Protein AF-A0A5J5C219-F1 (afdb_monomer)

Nearest PDB structures (foldseek):
  8d00-assembly1_A  TM=6.926E-01  e=2.922E-02  Arabidopsis thaliana
  4xrk-assembly1_A  TM=5.290E-01  e=3.456E-02  Thermochaetoides thermophila DSM 1495
  7zbz-assembly1_D  TM=3.855E-01  e=3.178E-02  Homo sapiens
  3l6x-assembly1_A  TM=5.376E-01  e=1.931E-01  Homo sapiens
  7z8v-assembly1_D  TM=3.682E-01  e=3.920E-02  Homo sapiens

Mean predicted aligned error: 11.36 Å

InterPro domains:
  IPR011989 Armadillo-like helical [G3DSA:1.25.10.10] (5-309)
  IPR012583 Pre-rRNA-processing protein RIX1, N-terminal [PF08167] (37-222)
  IPR016024 Armadillo-type fold [SSF48371] (45-253)

Solvent-accessible surface area (backbone atoms only — not comparable to full-atom values): 18146 Å² total; per-residue (Å²): 123,86,85,62,82,75,67,89,71,78,82,53,73,83,48,40,32,58,52,46,42,49,50,44,68,75,46,46,63,71,88,80,39,64,80,58,50,73,70,54,48,50,47,53,53,46,51,39,64,78,66,46,54,48,29,77,79,73,75,94,67,98,50,68,67,61,56,52,50,36,51,52,30,46,48,54,47,50,54,53,35,54,51,24,47,70,37,89,51,65,66,47,1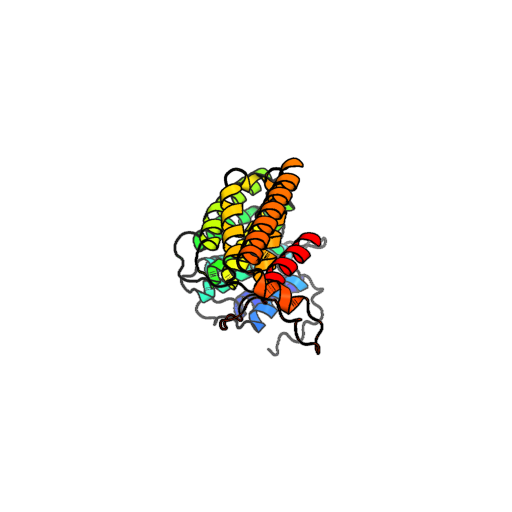7,29,52,20,31,47,50,44,21,54,46,55,72,42,35,28,70,70,57,42,75,75,41,48,70,63,50,51,55,55,41,46,62,44,59,44,88,81,59,91,45,60,64,40,33,20,30,27,27,47,21,50,32,41,45,48,56,58,50,55,73,39,86,91,44,52,68,59,47,25,58,55,51,36,68,47,48,64,51,37,54,50,55,59,68,48,97,64,57,69,66,34,43,49,18,34,51,49,27,52,41,42,38,41,71,59,31,18,69,40,40,57,91,46,46,68,60,52,50,50,46,43,50,51,58,58,73,62,70,79,64,55,71,71,55,44,46,53,43,49,51,37,63,70,46,51,37,57,25,74,72,48,78,63,47,47,56,50,51,52,49,53,50,52,50,53,50,52,50,54,49,49,55,57,49,67,71,48,48,71,76,59,56,58,63,74,71,46,60,94,92,58,81,76,80,82,69,100,72,86,87,85,84,90,88,81,94,70,68,82,64,62,60,56,57,55,51,53,51,51,57,58,60,74,73,112

Radius of gyration: 26.45 Å; Cα contacts (8 Å, |Δi|>4): 300; chains: 1; bounding box: 87×45×67 Å

Foldseek 3Di:
DPPPVPPPDPPDLLCLLVVLLVLCVAAQDDVVHDHHDPVSLVVSLCCCVVNLSQALDDDDDPCVPSSVSSVVSNVSVVVSLVCQCPDPPPSSVLSSLLVLLSSLQRHHPVCLVVCLVVLLVSLLVPLPPDDPDLSSLLSSLNSVLSSLLSQLVDPVCLVVSLVSLLSCVVSLLVQLQDPDDLSSVLSSLSSLQSCLVRRLQSCLVVLVSLLVSLVCVLVVPPDDLVSNLSSLVSLQSSLSSVVDPVSNVVSVVVLVVVVVVVVCVLVVVVPPVNVQVVPDPPPDDRDDDPDDDDDDDDDDNPVPVVSSVSSVVSSVVD

Structure (mmCIF, N/CA/C/O backbone):
data_AF-A0A5J5C219-F1
#
_entry.id   AF-A0A5J5C219-F1
#
loop_
_atom_site.group_PDB
_atom_site.id
_atom_site.type_symbol
_atom_site.label_atom_id
_atom_site.label_alt_id
_atom_site.label_comp_id
_atom_site.label_asym_id
_atom_site.label_entity_id
_atom_site.label_seq_id
_atom_site.pdbx_PDB_ins_code
_atom_site.Cartn_x
_atom_site.Cartn_y
_atom_site.Cartn_z
_atom_site.occupancy
_atom_site.B_iso_or_equiv
_atom_site.auth_seq_id
_atom_site.auth_comp_id
_atom_site.auth_asym_id
_atom_site.auth_atom_id
_atom_site.pdbx_PDB_model_num
ATOM 1 N N . MET A 1 1 ? 0.837 -7.792 30.922 1.00 39.84 1 MET A N 1
ATOM 2 C CA . MET A 1 1 ? 1.147 -9.177 30.480 1.00 39.84 1 MET A CA 1
ATOM 3 C C . MET A 1 1 ? 0.311 -10.277 31.156 1.00 39.84 1 MET A C 1
ATOM 5 O O . MET A 1 1 ? -0.039 -11.222 30.467 1.00 39.84 1 MET A O 1
ATOM 9 N N . ALA A 1 2 ? -0.041 -10.209 32.451 1.00 38.28 2 ALA A N 1
ATOM 10 C CA . ALA A 1 2 ? -0.744 -11.318 33.129 1.00 38.28 2 ALA A CA 1
ATOM 11 C C . ALA A 1 2 ? -2.275 -11.399 32.902 1.00 38.28 2 ALA A C 1
ATOM 13 O O . ALA A 1 2 ? -2.853 -12.459 33.116 1.00 38.28 2 ALA A O 1
ATOM 14 N N . SER A 1 3 ? -2.944 -10.328 32.456 1.00 42.22 3 SER A N 1
ATOM 15 C CA . SER A 1 3 ? -4.412 -10.309 32.291 1.00 42.22 3 SER A CA 1
ATOM 16 C C . SER A 1 3 ? -4.919 -10.837 30.941 1.00 42.22 3 SER A C 1
ATOM 18 O O . SER A 1 3 ? -6.106 -11.124 30.825 1.00 42.22 3 SER A O 1
ATOM 20 N N . LEU A 1 4 ? -4.053 -10.982 29.929 1.00 48.12 4 LEU A N 1
ATOM 21 C CA . LEU A 1 4 ? -4.463 -11.285 28.545 1.00 48.12 4 LEU A CA 1
ATOM 22 C C . LEU A 1 4 ? -4.084 -12.690 28.058 1.00 48.12 4 LEU A C 1
ATOM 24 O O . LEU A 1 4 ? -4.686 -13.179 27.105 1.00 48.12 4 LEU A O 1
ATOM 28 N N . ASN A 1 5 ? -3.201 -13.404 28.767 1.00 39.41 5 ASN A N 1
ATOM 29 C CA . ASN A 1 5 ? -2.881 -14.815 28.486 1.00 39.41 5 ASN A CA 1
ATOM 30 C C . ASN A 1 5 ? -4.061 -15.781 28.740 1.00 39.41 5 ASN A C 1
ATOM 32 O O . ASN A 1 5 ? -3.894 -16.996 28.669 1.00 39.41 5 ASN A O 1
ATOM 36 N N . HIS A 1 6 ? -5.252 -15.260 29.050 1.00 41.84 6 HIS A N 1
ATOM 37 C CA . HIS A 1 6 ? -6.454 -16.038 29.339 1.00 41.84 6 HIS A CA 1
ATOM 38 C C . HIS A 1 6 ? -7.505 -16.021 28.215 1.00 41.84 6 HIS A C 1
ATOM 40 O O . HIS A 1 6 ? -8.544 -16.661 28.347 1.00 41.84 6 HIS A O 1
ATOM 46 N N . PHE A 1 7 ? -7.258 -15.338 27.092 1.00 46.72 7 PHE A N 1
ATOM 47 C CA . PHE A 1 7 ? -8.226 -15.248 25.990 1.00 46.72 7 PHE A CA 1
ATOM 48 C C . PHE A 1 7 ? -7.857 -16.170 24.825 1.00 46.72 7 PHE A C 1
ATOM 50 O O . PHE A 1 7 ? -7.691 -15.739 23.690 1.00 46.72 7 PHE A O 1
ATOM 57 N N . ALA A 1 8 ? -7.746 -17.470 25.104 1.00 42.28 8 ALA A N 1
ATOM 58 C CA . ALA A 1 8 ? -7.500 -18.489 24.080 1.00 42.28 8 ALA A CA 1
ATOM 59 C C . ALA A 1 8 ? -8.732 -18.785 23.189 1.00 42.28 8 ALA A C 1
ATOM 61 O O . ALA A 1 8 ? -8.607 -19.517 22.216 1.00 42.28 8 ALA A O 1
ATOM 62 N N . ASN A 1 9 ? -9.913 -18.221 23.488 1.00 46.12 9 ASN A N 1
ATOM 63 C CA . ASN A 1 9 ? -11.142 -18.410 22.707 1.00 46.12 9 ASN A CA 1
ATOM 64 C C . ASN A 1 9 ? -11.981 -17.121 22.654 1.00 46.12 9 ASN A C 1
ATOM 66 O O . ASN A 1 9 ? -12.844 -16.888 23.497 1.00 46.12 9 ASN A O 1
ATOM 70 N N . MET A 1 10 ? -11.756 -16.290 21.637 1.00 53.34 10 MET A N 1
ATOM 71 C CA . MET A 1 10 ? -12.496 -15.041 21.390 1.00 53.34 10 MET A CA 1
ATOM 72 C C . MET A 1 10 ? -13.688 -15.218 20.430 1.00 53.34 10 MET A C 1
ATOM 74 O O . MET A 1 10 ? -13.965 -14.374 19.580 1.00 53.34 10 MET A O 1
ATOM 78 N N . TYR A 1 11 ? -14.418 -16.326 20.570 1.00 58.59 11 TYR A N 1
ATOM 79 C CA . TYR A 1 11 ? -15.647 -16.565 19.802 1.00 58.59 11 TYR A CA 1
ATOM 80 C C . TYR A 1 11 ? -16.836 -15.721 20.290 1.00 58.59 11 TYR A C 1
ATOM 82 O O . TYR A 1 11 ? -17.827 -15.597 19.573 1.00 58.59 11 TYR A O 1
ATOM 90 N N . ASP A 1 12 ? -16.746 -15.112 21.478 1.00 72.38 12 ASP A N 1
ATOM 91 C CA . ASP A 1 12 ? -17.778 -14.199 21.970 1.00 72.38 12 ASP A CA 1
ATOM 92 C C . ASP A 1 12 ? -17.606 -12.796 21.364 1.00 72.38 12 ASP A C 1
ATOM 94 O O . ASP A 1 12 ? -16.697 -12.036 21.717 1.00 72.38 12 ASP A O 1
ATOM 98 N N . VAL A 1 13 ? -18.522 -12.442 20.458 1.00 78.62 13 VAL A N 1
ATOM 99 C CA . VAL A 1 13 ? -18.601 -11.128 19.799 1.00 78.62 13 VAL A CA 1
ATOM 100 C C . VAL A 1 13 ? -18.655 -9.984 20.821 1.00 78.62 13 VAL A C 1
ATOM 102 O O . VAL A 1 13 ? -18.135 -8.902 20.550 1.00 78.62 13 VAL A O 1
ATOM 105 N N . LYS A 1 14 ? -19.182 -10.228 22.031 1.00 81.19 14 LYS A N 1
ATOM 106 C CA . LYS A 1 14 ? -19.287 -9.233 23.113 1.00 81.19 14 LYS A CA 1
ATOM 107 C C . LYS A 1 14 ? -17.932 -8.765 23.649 1.00 81.19 14 LYS A C 1
ATOM 109 O O . LYS A 1 14 ? -17.848 -7.698 24.258 1.00 81.19 14 LYS A O 1
ATOM 114 N N . LEU A 1 15 ? -16.860 -9.523 23.412 1.00 86.25 15 LEU A N 1
ATOM 115 C CA . LEU A 1 15 ? -15.511 -9.174 23.864 1.00 86.25 15 LEU A CA 1
ATOM 116 C C . LEU A 1 15 ? -14.728 -8.332 22.852 1.00 86.25 15 LEU A C 1
ATOM 118 O O . LEU A 1 15 ? -13.793 -7.638 23.253 1.00 86.25 15 LEU A O 1
ATOM 122 N N . LYS A 1 16 ? -15.115 -8.331 21.569 1.00 89.44 16 LYS A N 1
ATOM 123 C CA . LYS A 1 16 ? -14.384 -7.607 20.515 1.00 89.44 16 LYS A CA 1
ATOM 124 C C . LYS A 1 16 ? -14.279 -6.095 20.768 1.00 89.44 16 LYS A C 1
ATOM 126 O O . LYS A 1 16 ? -13.161 -5.589 20.690 1.00 89.44 16 LYS A O 1
ATOM 131 N N . PRO A 1 17 ? -15.357 -5.375 21.152 1.00 90.69 17 PRO A N 1
ATOM 132 C CA . PRO A 1 17 ? -15.268 -3.936 21.422 1.00 90.69 17 PRO A CA 1
ATOM 133 C C . PRO A 1 17 ? -14.320 -3.625 22.585 1.00 90.69 17 PRO A C 1
ATOM 135 O O . PRO A 1 17 ? -13.520 -2.694 22.527 1.00 90.69 17 PRO A O 1
ATOM 138 N N . ARG A 1 18 ? -14.369 -4.451 23.639 1.00 91.31 18 ARG A N 1
ATOM 139 C CA . ARG A 1 18 ? -13.529 -4.290 24.833 1.00 91.31 18 ARG A CA 1
ATOM 140 C C . ARG A 1 18 ? -12.061 -4.551 24.532 1.00 91.31 18 ARG A C 1
ATOM 142 O O . ARG A 1 18 ? -11.223 -3.791 25.003 1.00 91.31 18 ARG A O 1
ATOM 149 N N . LEU A 1 19 ? -11.759 -5.595 23.756 1.00 92.44 19 LEU A N 1
ATOM 150 C CA . LEU A 1 19 ? -10.385 -5.856 23.339 1.00 92.44 19 LEU A CA 1
ATOM 151 C C . LEU A 1 19 ? -9.864 -4.721 22.460 1.00 92.44 19 LEU A C 1
ATOM 153 O O . LEU A 1 19 ? -8.748 -4.273 22.680 1.00 92.44 19 LEU A O 1
ATOM 157 N N . LEU A 1 20 ? -10.662 -4.232 21.506 1.00 95.19 20 LEU A N 1
ATOM 158 C CA . LEU A 1 20 ? -10.235 -3.131 20.647 1.00 95.19 20 LEU A CA 1
ATOM 159 C C . LEU A 1 20 ? -9.901 -1.878 21.465 1.00 95.19 20 LEU A C 1
ATOM 161 O O . LEU A 1 20 ? -8.832 -1.316 21.272 1.00 95.19 20 LEU A O 1
ATOM 165 N N . ARG A 1 21 ? -10.752 -1.495 22.429 1.00 94.44 21 ARG A N 1
ATOM 166 C CA . ARG A 1 21 ? -10.458 -0.379 23.346 1.00 94.44 21 ARG A CA 1
ATOM 167 C C . ARG A 1 21 ? -9.180 -0.611 24.148 1.00 94.44 21 ARG A C 1
ATOM 169 O O . ARG A 1 21 ? -8.340 0.272 24.196 1.00 94.44 21 ARG A O 1
ATOM 176 N N . LEU A 1 22 ? -8.997 -1.811 24.702 1.00 93.56 22 LEU A N 1
ATOM 177 C CA . LEU A 1 22 ? -7.777 -2.153 25.434 1.00 93.56 22 LEU A CA 1
ATOM 178 C C . LEU A 1 22 ? -6.530 -2.030 24.550 1.00 93.56 22 LEU A C 1
ATOM 180 O O . LEU A 1 22 ? -5.523 -1.495 24.996 1.00 93.56 22 LEU A O 1
ATOM 184 N N . LEU A 1 23 ? -6.592 -2.498 23.299 1.00 93.94 23 LEU A N 1
ATOM 185 C CA . LEU A 1 23 ? -5.478 -2.365 22.362 1.00 93.94 23 LEU A CA 1
ATOM 186 C C . LEU A 1 23 ? -5.178 -0.894 22.053 1.00 93.94 23 LEU A C 1
ATOM 188 O O . LEU A 1 23 ? -4.012 -0.508 22.027 1.00 93.94 23 LEU A O 1
ATOM 192 N N . THR A 1 24 ? -6.214 -0.078 21.854 1.00 94.06 24 THR A N 1
ATOM 193 C CA . THR A 1 24 ? -6.064 1.367 21.649 1.00 94.06 24 THR A CA 1
ATOM 194 C C . THR A 1 24 ? -5.420 2.043 22.859 1.00 94.06 24 THR A C 1
ATOM 196 O O . THR A 1 24 ? -4.476 2.807 22.693 1.00 94.06 24 THR A O 1
ATOM 199 N N . ASP A 1 25 ? -5.888 1.739 24.067 1.00 91.50 25 ASP A N 1
ATOM 200 C CA . ASP A 1 25 ? -5.462 2.431 25.285 1.00 91.50 25 ASP A CA 1
ATOM 201 C C . ASP A 1 25 ? -4.070 1.985 25.765 1.00 91.50 25 ASP A C 1
ATOM 203 O O . ASP A 1 25 ? -3.302 2.802 26.268 1.00 91.50 25 ASP A O 1
ATOM 207 N N . GLU A 1 26 ? -3.727 0.698 25.629 1.00 89.19 26 GLU A N 1
ATOM 208 C CA . GLU A 1 26 ? -2.450 0.162 26.122 1.00 89.19 26 GLU A CA 1
ATOM 209 C C . GLU A 1 26 ? -1.302 0.292 25.111 1.00 89.19 26 GLU A C 1
ATOM 211 O O . GLU A 1 26 ? -0.149 0.393 25.530 1.00 89.19 26 GLU A O 1
ATOM 216 N N . TYR A 1 27 ? -1.588 0.278 23.802 1.00 88.88 27 TYR A N 1
ATOM 217 C CA . TYR A 1 27 ? -0.545 0.145 22.776 1.00 88.88 27 TYR A CA 1
ATOM 218 C C . TYR A 1 27 ? -0.465 1.298 21.773 1.00 88.88 27 TYR A C 1
ATOM 220 O O . TYR A 1 27 ? 0.570 1.430 21.116 1.00 88.88 27 TYR A O 1
ATOM 228 N N . LEU A 1 28 ? -1.509 2.122 21.602 1.00 90.69 28 LEU A N 1
ATOM 229 C CA . LEU A 1 28 ? -1.448 3.249 20.665 1.00 90.69 28 LEU A CA 1
ATOM 230 C C . LEU A 1 28 ? -1.015 4.533 21.398 1.00 90.69 28 LEU A C 1
ATOM 232 O O . LEU A 1 28 ? -1.669 4.933 22.363 1.00 90.69 28 LEU A O 1
ATOM 236 N N . PRO A 1 29 ? 0.045 5.224 20.932 1.00 87.69 29 PRO A N 1
ATOM 237 C CA . PRO A 1 29 ? 0.553 6.416 21.608 1.00 87.69 29 PRO A CA 1
ATOM 238 C C . PRO A 1 29 ? -0.502 7.527 21.751 1.00 87.69 29 PRO A C 1
ATOM 240 O O . PRO A 1 29 ? -1.278 7.782 20.833 1.00 87.69 29 PRO A O 1
ATOM 243 N N . ASP A 1 30 ? -0.486 8.216 22.896 1.00 82.38 30 ASP A N 1
ATOM 244 C CA . ASP A 1 30 ? -1.347 9.381 23.216 1.00 82.38 30 ASP A CA 1
ATOM 245 C C . ASP A 1 30 ? -0.562 10.561 23.815 1.00 82.38 30 ASP A C 1
ATOM 247 O O . ASP A 1 30 ? -1.076 11.379 24.573 1.00 82.38 30 ASP A O 1
ATOM 251 N N . GLY A 1 31 ? 0.762 10.550 23.664 1.00 74.44 31 GLY A N 1
ATOM 252 C CA . GLY A 1 31 ? 1.663 11.392 24.460 1.00 74.44 31 GLY A CA 1
ATOM 253 C C . GLY A 1 31 ? 1.898 10.884 25.892 1.00 74.44 31 GLY A C 1
ATOM 254 O O . GLY A 1 31 ? 3.006 11.037 26.396 1.00 74.44 31 GLY A O 1
ATOM 255 N N . ALA A 1 32 ? 0.920 10.224 26.526 1.00 75.50 32 ALA A N 1
ATOM 256 C CA . ALA A 1 32 ? 1.101 9.535 27.813 1.00 75.50 32 ALA A CA 1
ATOM 257 C C . ALA A 1 32 ? 1.594 8.084 27.655 1.00 75.50 32 ALA A C 1
ATOM 259 O O . ALA A 1 32 ? 2.422 7.611 28.434 1.00 75.50 32 ALA A O 1
ATOM 260 N N . VAL A 1 33 ? 1.083 7.382 26.642 1.00 79.75 33 VAL A N 1
ATOM 261 C CA . VAL A 1 33 ? 1.460 5.999 26.320 1.00 79.75 33 VAL A CA 1
ATOM 262 C C . VAL A 1 33 ? 2.753 6.008 25.492 1.00 79.75 33 VAL A C 1
ATOM 264 O O . VAL A 1 33 ? 2.811 6.737 24.494 1.00 79.75 33 VAL A O 1
ATOM 267 N N . PRO A 1 34 ? 3.790 5.236 25.877 1.00 82.62 34 PRO A N 1
ATOM 268 C CA . PRO A 1 34 ? 5.019 5.114 25.101 1.00 82.62 34 PRO A CA 1
ATOM 269 C C . PRO A 1 34 ? 4.781 4.550 23.698 1.00 82.62 34 PRO A C 1
ATOM 271 O O . PRO A 1 34 ? 3.783 3.885 23.432 1.00 82.62 34 PRO A O 1
ATOM 274 N N . VAL A 1 35 ? 5.744 4.767 22.802 1.00 83.44 35 VAL A N 1
ATOM 275 C CA . VAL A 1 35 ? 5.723 4.131 21.481 1.00 83.44 35 VAL A CA 1
ATOM 276 C C . VAL A 1 35 ? 5.826 2.607 21.637 1.00 83.44 35 VAL A C 1
ATOM 278 O O . VAL A 1 35 ? 6.756 2.147 22.308 1.00 83.44 35 VAL A O 1
ATOM 281 N N . PRO A 1 36 ? 4.941 1.824 20.991 1.00 85.25 36 PRO A N 1
ATOM 282 C CA . PRO A 1 36 ? 4.999 0.371 21.041 1.00 85.25 36 PRO A CA 1
ATOM 283 C C . PRO A 1 36 ? 6.270 -0.161 20.374 1.00 85.25 36 PRO A C 1
ATOM 285 O O . PRO A 1 36 ? 6.704 0.302 19.316 1.00 85.25 36 PRO A O 1
ATOM 288 N N . THR A 1 37 ? 6.854 -1.190 20.975 1.00 87.56 37 THR A N 1
ATOM 289 C CA . THR A 1 37 ? 7.965 -1.940 20.387 1.00 87.56 37 THR A CA 1
ATOM 290 C C . THR A 1 37 ? 7.495 -2.761 19.174 1.00 87.56 37 THR A C 1
ATOM 292 O O . THR A 1 37 ? 6.312 -3.097 19.067 1.00 87.56 37 THR A O 1
ATOM 295 N N . PRO A 1 38 ? 8.390 -3.156 18.246 1.00 87.81 38 PRO A N 1
ATOM 296 C CA . PRO A 1 38 ? 7.994 -3.954 17.080 1.00 87.81 38 PRO A CA 1
ATOM 297 C C . PRO A 1 38 ? 7.229 -5.258 17.402 1.00 87.81 38 PRO A C 1
ATOM 299 O O . PRO A 1 38 ? 6.266 -5.563 16.691 1.00 87.81 38 PRO A O 1
ATOM 302 N N . PRO A 1 39 ? 7.572 -6.026 18.461 1.00 90.06 39 PRO A N 1
ATOM 303 C CA . PRO A 1 39 ? 6.782 -7.188 18.872 1.00 90.06 39 PRO A CA 1
ATOM 304 C C . PRO A 1 39 ? 5.376 -6.823 19.362 1.00 90.06 39 PRO A C 1
ATOM 306 O O . PRO A 1 39 ? 4.420 -7.531 19.055 1.00 90.06 39 PRO A O 1
ATOM 309 N N . GLU A 1 40 ? 5.234 -5.712 20.087 1.00 91.19 40 GLU A N 1
ATOM 310 C CA . GLU A 1 40 ? 3.935 -5.224 20.561 1.00 91.19 40 GLU A CA 1
ATOM 311 C C . GLU A 1 40 ? 3.059 -4.773 19.393 1.00 91.19 40 GLU A C 1
ATOM 313 O O . GLU A 1 40 ? 1.897 -5.163 19.311 1.00 91.19 40 GLU A O 1
ATOM 318 N N . LEU A 1 41 ? 3.628 -4.046 18.429 1.00 91.19 41 LEU A N 1
ATOM 319 C CA . LEU A 1 41 ? 2.909 -3.665 17.215 1.00 91.19 41 LEU A CA 1
ATOM 320 C C . LEU A 1 41 ? 2.486 -4.900 16.407 1.00 91.19 41 LEU A C 1
ATOM 322 O O . LEU A 1 41 ? 1.356 -4.979 15.931 1.00 91.19 41 LEU A O 1
ATOM 326 N N . SER A 1 42 ? 3.361 -5.904 16.309 1.00 92.56 42 SER A N 1
ATOM 327 C CA . SER A 1 42 ? 3.041 -7.180 15.655 1.00 92.56 42 SER A CA 1
ATOM 328 C C . SER A 1 42 ? 1.896 -7.910 16.360 1.00 92.56 42 SER A C 1
ATOM 330 O O . SER A 1 42 ? 1.028 -8.475 15.694 1.00 92.56 42 SER A O 1
ATOM 332 N N . TYR A 1 43 ? 1.855 -7.867 17.695 1.00 93.19 43 TYR A N 1
ATOM 333 C CA . TYR A 1 43 ? 0.749 -8.407 18.483 1.00 93.19 43 TYR A CA 1
ATOM 334 C C . TYR A 1 43 ? -0.562 -7.660 18.215 1.00 93.19 43 TYR A C 1
ATOM 336 O O . TYR A 1 43 ? -1.578 -8.308 17.971 1.00 93.19 43 TYR A O 1
ATOM 344 N N . VAL A 1 44 ? -0.544 -6.323 18.184 1.00 94.56 44 VAL A N 1
ATOM 345 C CA . VAL A 1 44 ? -1.724 -5.506 17.848 1.00 94.56 44 VAL A CA 1
ATOM 346 C C . VAL A 1 44 ? -2.258 -5.882 16.465 1.00 94.56 44 VAL A C 1
ATOM 348 O O . VAL A 1 44 ? -3.441 -6.190 16.323 1.00 94.56 44 VAL A O 1
ATOM 351 N N . VAL A 1 45 ? -1.385 -5.938 15.453 1.00 95.06 45 VAL A N 1
ATOM 352 C CA . VAL A 1 45 ? -1.762 -6.337 14.087 1.00 95.06 45 VAL A CA 1
ATOM 353 C C . VAL A 1 45 ? -2.335 -7.753 14.065 1.00 95.06 45 VAL A C 1
ATOM 355 O O . VAL A 1 45 ? -3.370 -7.988 13.443 1.00 95.06 45 VAL A O 1
ATOM 358 N N . HIS A 1 46 ? -1.701 -8.697 14.763 1.00 93.88 46 HIS A N 1
ATOM 359 C CA . HIS A 1 46 ? -2.192 -10.067 14.856 1.00 93.88 46 HIS A CA 1
ATOM 360 C C . HIS A 1 46 ? -3.582 -10.132 15.499 1.00 93.88 46 HIS A C 1
ATOM 362 O O . HIS A 1 46 ? -4.468 -10.785 14.955 1.00 93.88 46 HIS A O 1
ATOM 368 N N . ALA A 1 47 ? -3.799 -9.432 16.614 1.00 93.31 47 ALA A N 1
ATOM 369 C CA . ALA A 1 47 ? -5.078 -9.415 17.313 1.00 93.31 47 ALA A CA 1
ATOM 370 C C . ALA A 1 47 ? -6.199 -8.823 16.444 1.00 93.31 47 ALA A C 1
ATOM 372 O O . ALA A 1 47 ? -7.286 -9.396 16.373 1.00 93.31 47 ALA A O 1
ATOM 373 N N . ILE A 1 48 ? -5.928 -7.723 15.735 1.00 94.69 48 ILE A N 1
ATOM 374 C CA . ILE A 1 48 ? -6.894 -7.105 14.816 1.00 94.69 48 ILE A CA 1
ATOM 375 C C . ILE A 1 48 ? -7.332 -8.098 13.741 1.00 94.69 48 ILE A C 1
ATOM 377 O O . ILE A 1 48 ? -8.536 -8.308 13.578 1.00 94.69 48 ILE A O 1
ATOM 381 N N . LYS A 1 49 ? -6.363 -8.722 13.058 1.00 94.00 49 LYS A N 1
ATOM 382 C CA . LYS A 1 49 ? -6.611 -9.653 11.950 1.00 94.00 49 LYS A CA 1
ATOM 383 C C . LYS A 1 49 ? -7.292 -10.931 12.424 1.00 94.00 49 LYS A C 1
ATOM 385 O O . LYS A 1 49 ? -8.338 -11.320 11.918 1.00 94.00 49 LYS A O 1
ATOM 390 N N . ASN A 1 50 ? -6.721 -11.579 13.437 1.00 91.31 50 ASN A N 1
ATOM 391 C CA . ASN A 1 50 ? -7.169 -12.891 13.895 1.00 91.31 50 ASN A CA 1
ATOM 392 C C . ASN A 1 50 ? -8.582 -12.854 14.495 1.00 91.31 50 ASN A C 1
ATOM 394 O O . ASN A 1 50 ? -9.343 -13.806 14.350 1.00 91.31 50 ASN A O 1
ATOM 398 N N . PHE A 1 51 ? -8.950 -11.751 15.153 1.00 89.88 51 PHE A N 1
ATOM 399 C CA . PHE A 1 51 ? -10.263 -11.609 15.785 1.00 89.88 51 PHE A CA 1
ATOM 400 C C . PHE A 1 51 ? -11.247 -10.749 14.977 1.00 89.88 51 PHE A C 1
ATOM 402 O O . PHE A 1 51 ? -12.394 -10.567 15.403 1.00 89.88 51 PHE A O 1
ATOM 409 N N . GLY A 1 52 ? -10.838 -10.234 13.811 1.00 91.06 52 GLY A N 1
ATOM 410 C CA . GLY A 1 52 ? -11.657 -9.383 12.946 1.00 91.06 52 GLY A CA 1
ATOM 411 C C . GLY A 1 52 ? -12.215 -8.171 13.690 1.00 91.06 52 GLY A C 1
ATOM 412 O O . GLY A 1 52 ? -13.414 -7.898 13.604 1.00 91.06 52 GLY A O 1
ATOM 413 N N . LEU A 1 53 ? -11.382 -7.491 14.486 1.00 93.38 53 LEU A N 1
ATOM 414 C CA . LEU A 1 53 ? -11.830 -6.460 15.438 1.00 93.38 53 LEU A CA 1
ATOM 415 C C . LEU A 1 53 ? -12.426 -5.220 14.763 1.00 93.38 53 LEU A C 1
ATOM 417 O O . LEU A 1 53 ? -13.240 -4.533 15.373 1.00 93.38 53 LEU A O 1
ATOM 421 N N . LEU A 1 54 ? -12.048 -4.953 13.514 1.00 95.12 54 LEU A N 1
ATOM 422 C CA . LEU A 1 54 ? -12.488 -3.781 12.749 1.00 95.12 54 LEU A CA 1
ATOM 423 C C . LEU A 1 54 ? -13.608 -4.100 11.746 1.00 95.12 54 LEU A C 1
ATOM 425 O O . LEU A 1 54 ? -14.188 -3.189 11.160 1.00 95.12 54 LEU A O 1
ATOM 429 N N . SER A 1 55 ? -13.934 -5.381 11.566 1.00 91.00 55 SER A N 1
ATOM 430 C CA . SER A 1 55 ? -14.840 -5.850 10.510 1.00 91.00 55 SER A CA 1
ATOM 431 C C . SER A 1 55 ? -16.297 -5.430 10.699 1.00 91.00 55 SER A C 1
ATOM 433 O O . SER A 1 55 ? -17.039 -5.378 9.721 1.00 91.00 55 SER A O 1
ATOM 435 N N . GLU A 1 56 ? -16.711 -5.165 11.946 1.00 86.31 56 GLU A N 1
ATOM 436 C CA . GLU A 1 56 ? -18.108 -4.908 12.327 1.00 86.31 56 GLU A CA 1
ATOM 437 C C . GLU A 1 56 ? -19.078 -5.952 11.748 1.00 86.31 56 GLU A C 1
ATOM 439 O O . GLU A 1 56 ? -20.189 -5.643 11.322 1.00 86.31 56 GLU A O 1
ATOM 444 N N . SER A 1 57 ? -18.643 -7.213 11.691 1.00 80.50 57 SER A N 1
ATOM 445 C CA . SER A 1 57 ? -19.477 -8.320 11.238 1.00 80.50 57 SER A CA 1
ATOM 446 C C . SER A 1 57 ? -20.445 -8.721 12.354 1.00 80.50 57 SER A C 1
ATOM 448 O O . SER A 1 57 ? -20.032 -9.331 13.346 1.00 80.50 57 SER A O 1
ATOM 450 N N . PHE A 1 58 ? -21.725 -8.398 12.199 1.00 72.31 58 PHE A N 1
ATOM 451 C CA . PHE A 1 58 ? -22.769 -8.766 13.153 1.00 72.31 58 PHE A CA 1
ATOM 452 C C . PHE A 1 58 ? -23.407 -10.096 12.722 1.00 72.31 58 PHE A C 1
ATOM 454 O O . PHE A 1 58 ? -24.144 -10.103 11.736 1.00 72.31 58 PHE A O 1
ATOM 461 N N . PRO A 1 59 ? -23.143 -11.231 13.398 1.00 63.06 59 PRO A N 1
ATOM 462 C CA . PRO A 1 59 ? -24.026 -12.384 13.256 1.00 63.06 59 PRO A CA 1
ATOM 463 C C . PRO A 1 59 ? -25.405 -11.963 13.778 1.00 63.06 59 PRO A C 1
ATOM 465 O O . PRO A 1 59 ? -25.456 -11.327 14.827 1.00 63.06 59 PRO A O 1
ATOM 468 N N . ASP A 1 60 ? -26.469 -12.246 13.018 1.00 62.22 60 ASP A N 1
ATOM 469 C CA . ASP A 1 60 ? -27.872 -11.873 13.280 1.00 62.22 60 ASP A CA 1
ATOM 470 C C . ASP A 1 60 ? -28.188 -11.697 14.774 1.00 62.22 60 ASP A C 1
ATOM 472 O O . ASP A 1 60 ? -28.420 -12.675 15.486 1.00 62.22 60 ASP A O 1
ATOM 476 N N . LEU A 1 61 ? -28.178 -10.457 15.276 1.00 57.09 61 LEU A N 1
ATOM 477 C CA . LEU A 1 61 ? -28.443 -10.193 16.687 1.00 57.09 61 LEU A CA 1
ATOM 478 C C . LEU A 1 61 ? -29.228 -8.898 16.888 1.00 57.09 61 LEU A C 1
ATOM 480 O O . LEU A 1 61 ? -28.760 -7.781 16.685 1.00 57.09 61 LEU A O 1
ATOM 484 N N . SER A 1 62 ? -30.422 -9.112 17.420 1.00 57.03 62 SER A N 1
ATOM 485 C CA . SER A 1 62 ? -31.394 -8.215 18.040 1.00 57.03 62 SER A CA 1
ATOM 486 C C . SER A 1 62 ? -30.872 -7.352 19.214 1.00 57.03 62 SER A C 1
ATOM 488 O O . SER A 1 62 ? -31.674 -6.795 19.961 1.00 57.03 62 SER A O 1
ATOM 490 N N . GLU A 1 63 ? -29.554 -7.216 19.409 1.00 68.75 63 GLU A N 1
ATOM 491 C CA . GLU A 1 63 ? -28.929 -6.461 20.510 1.00 68.75 63 GLU A CA 1
ATOM 492 C C . GLU A 1 63 ? -28.299 -5.139 20.004 1.00 68.75 63 GLU A C 1
ATOM 494 O O . GLU A 1 63 ? -27.082 -5.041 19.846 1.00 68.75 63 GLU A O 1
ATOM 499 N N . SER A 1 64 ? -29.120 -4.092 19.793 1.00 79.31 64 SER A N 1
ATOM 500 C CA . SER A 1 64 ? -28.688 -2.748 19.314 1.00 79.31 64 SER A CA 1
ATOM 501 C C . SER A 1 64 ? -27.482 -2.185 20.073 1.00 79.31 64 SER A C 1
ATOM 503 O O . SER A 1 64 ? -26.569 -1.613 19.483 1.00 79.31 64 SER A O 1
ATOM 505 N N . LYS A 1 65 ? -27.438 -2.411 21.390 1.00 85.69 65 LYS A N 1
ATOM 506 C CA . LYS A 1 65 ? -26.376 -1.901 22.259 1.00 85.69 65 LYS A CA 1
ATOM 507 C C . LYS A 1 65 ? -24.993 -2.457 21.905 1.00 85.69 65 LYS A C 1
ATOM 509 O O . LYS A 1 65 ? -24.023 -1.712 21.909 1.00 85.69 65 LYS A O 1
ATOM 514 N N . LEU A 1 66 ? -24.893 -3.747 21.573 1.00 84.56 66 LEU A N 1
ATOM 515 C CA . LEU A 1 66 ? -23.613 -4.359 21.203 1.00 84.56 66 LEU A CA 1
ATOM 516 C C . LEU A 1 66 ? -23.087 -3.783 19.882 1.00 84.56 66 LEU A C 1
ATOM 518 O O . LEU A 1 66 ? -21.887 -3.557 19.733 1.00 84.56 66 LEU A O 1
ATOM 522 N N . VAL A 1 67 ? -23.997 -3.532 18.938 1.00 85.56 67 VAL A N 1
ATOM 523 C CA . VAL A 1 67 ? -23.682 -2.901 17.652 1.00 85.56 67 VAL A CA 1
ATOM 524 C C . VAL A 1 67 ? -23.139 -1.489 17.860 1.00 85.56 67 VAL A C 1
ATOM 526 O O . VAL A 1 67 ? -22.112 -1.137 17.282 1.00 85.56 67 VAL A O 1
ATOM 529 N N . GLU A 1 68 ? -23.799 -0.696 18.701 1.00 89.88 68 GLU A N 1
ATOM 530 C CA . GLU A 1 68 ? -23.372 0.662 19.054 1.00 89.88 68 GLU A CA 1
ATOM 531 C C . GLU A 1 68 ? -22.025 0.673 19.788 1.00 89.88 68 GLU A C 1
ATOM 533 O O . GLU A 1 68 ? -21.138 1.446 19.428 1.00 89.88 68 GLU A O 1
ATOM 538 N N . ASP A 1 69 ? -21.825 -0.228 20.754 1.00 90.31 69 ASP A N 1
ATOM 539 C CA . ASP A 1 69 ? -20.568 -0.349 21.499 1.00 90.31 69 ASP A CA 1
ATOM 540 C C . ASP A 1 69 ? -19.394 -0.735 20.586 1.00 90.31 69 ASP A C 1
ATOM 542 O O . ASP A 1 69 ? -18.284 -0.206 20.733 1.00 90.31 69 ASP A O 1
ATOM 546 N N . TRP A 1 70 ? -19.622 -1.640 19.627 1.00 91.25 70 TRP A N 1
ATOM 547 C CA . TRP A 1 70 ? -18.598 -2.019 18.655 1.00 91.25 70 TRP A CA 1
ATOM 548 C C . TRP A 1 70 ? -18.274 -0.858 17.718 1.00 91.25 70 TRP A C 1
ATOM 550 O O . TRP A 1 70 ? -17.103 -0.496 17.607 1.00 91.25 70 TRP A O 1
ATOM 560 N N . LYS A 1 71 ? -19.290 -0.210 17.136 1.00 92.69 71 LYS A N 1
ATOM 561 C CA . LYS A 1 71 ? -19.106 0.977 16.287 1.00 92.69 71 LYS A CA 1
ATOM 562 C C . LYS A 1 71 ? -18.310 2.061 17.005 1.00 92.69 71 LYS A C 1
ATOM 564 O O . LYS A 1 71 ? -17.288 2.489 16.486 1.00 92.69 71 LYS A O 1
ATOM 569 N N . SER A 1 72 ? -18.702 2.392 18.235 1.00 95.06 72 SER A N 1
ATOM 570 C CA . SER A 1 72 ? -18.001 3.358 19.085 1.00 95.06 72 SER A CA 1
ATOM 571 C C . SER A 1 72 ? -16.537 2.977 19.320 1.00 95.06 72 SER A C 1
ATOM 573 O O . SER A 1 72 ? -15.666 3.840 19.326 1.00 95.06 72 SER A O 1
ATOM 575 N N . SER A 1 73 ? -16.237 1.692 19.517 1.00 95.12 73 SER A N 1
ATOM 576 C CA . SER A 1 73 ? -14.854 1.239 19.722 1.00 95.12 73 SER A CA 1
ATOM 577 C C . SER A 1 73 ? -14.015 1.354 18.447 1.00 95.12 73 SER A C 1
ATOM 579 O O . SER A 1 73 ? -12.832 1.680 18.522 1.00 95.12 73 SER A O 1
ATOM 581 N N . VAL A 1 74 ? -14.626 1.117 17.282 1.00 95.81 74 VAL A N 1
ATOM 582 C CA . VAL A 1 74 ? -13.986 1.333 15.977 1.00 95.81 74 VAL A CA 1
ATOM 583 C C . VAL A 1 74 ? -13.792 2.826 15.709 1.00 95.81 74 VAL A C 1
ATOM 585 O O . VAL A 1 74 ? -12.733 3.204 15.222 1.00 95.81 74 VAL A O 1
ATOM 588 N N . ASP A 1 75 ? -14.745 3.682 16.080 1.00 96.06 75 ASP A N 1
ATOM 589 C CA . ASP A 1 75 ? -14.611 5.140 15.951 1.00 96.06 75 ASP A CA 1
ATOM 590 C C . ASP A 1 75 ? -13.414 5.652 16.768 1.00 96.06 75 ASP A C 1
ATOM 592 O O . ASP A 1 75 ? -12.543 6.328 16.230 1.00 96.06 75 ASP A O 1
ATOM 596 N N . VAL A 1 76 ? -13.285 5.215 18.028 1.00 96.25 76 VAL A N 1
ATOM 597 C CA . VAL A 1 76 ? -12.135 5.557 18.887 1.00 96.25 76 VAL A CA 1
ATOM 598 C C . VAL A 1 76 ? -10.807 5.082 18.284 1.00 96.25 76 VAL A C 1
ATOM 600 O O . VAL A 1 76 ? -9.815 5.812 18.332 1.00 96.25 76 VAL A O 1
ATOM 603 N N . TRP A 1 77 ? -10.773 3.884 17.688 1.00 96.81 77 TRP A N 1
ATOM 604 C CA . TRP A 1 77 ? -9.597 3.400 16.956 1.00 96.81 77 TRP A CA 1
ATOM 605 C C . TRP A 1 77 ? -9.247 4.323 15.781 1.00 96.81 77 TRP A C 1
ATOM 607 O O . TRP A 1 77 ? -8.090 4.712 15.631 1.00 96.81 77 TRP A O 1
ATOM 617 N N . PHE A 1 78 ? -10.235 4.698 14.965 1.00 95.44 78 PHE A N 1
ATOM 618 C CA . PHE A 1 78 ? -10.045 5.567 13.801 1.00 95.44 78 PHE A CA 1
ATOM 619 C C . PHE A 1 78 ? -9.561 6.961 14.208 1.00 95.44 78 PHE A C 1
ATOM 621 O O . PHE A 1 78 ? -8.602 7.463 13.624 1.00 95.44 78 PHE A O 1
ATOM 628 N N . ASP A 1 79 ? -10.175 7.565 15.224 1.00 95.06 79 ASP A N 1
ATOM 629 C CA . ASP A 1 79 ? -9.797 8.889 15.719 1.00 95.06 79 ASP A CA 1
ATOM 630 C C . ASP A 1 79 ? -8.359 8.886 16.245 1.00 95.06 79 ASP A C 1
ATOM 632 O O . ASP A 1 79 ? -7.553 9.758 15.900 1.00 95.06 79 ASP A O 1
ATOM 636 N N . ARG A 1 80 ? -7.997 7.852 17.018 1.00 95.00 80 ARG A N 1
ATOM 637 C CA . ARG A 1 80 ? -6.625 7.673 17.502 1.00 95.00 80 ARG A CA 1
ATOM 638 C C . ARG A 1 80 ? -5.643 7.503 16.349 1.00 95.00 80 ARG A C 1
ATOM 640 O O . ARG A 1 80 ? -4.593 8.140 16.332 1.00 95.00 80 ARG A O 1
ATOM 647 N N . LEU A 1 8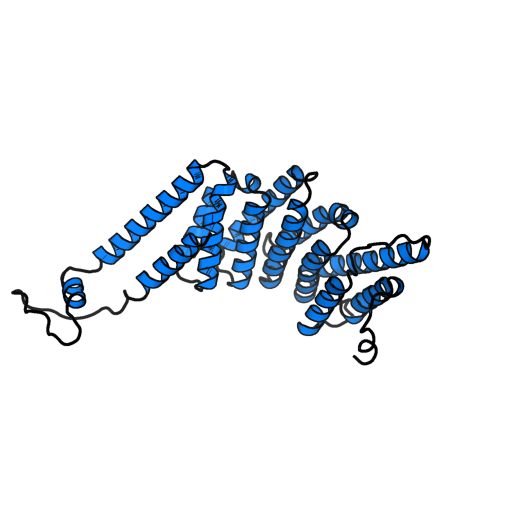1 ? -5.990 6.673 15.373 1.00 95.56 81 LEU A N 1
ATOM 648 C CA . LEU A 1 81 ? -5.163 6.401 14.206 1.00 95.56 81 LEU A CA 1
ATOM 649 C C . LEU A 1 81 ? -4.927 7.658 13.363 1.00 95.56 81 LEU A C 1
ATOM 651 O O . LEU A 1 81 ? -3.792 7.944 12.994 1.00 95.56 81 LEU A O 1
ATOM 655 N N . LEU A 1 82 ? -5.973 8.440 13.088 1.00 94.19 82 LEU A N 1
ATOM 656 C CA . LEU A 1 82 ? -5.865 9.677 12.313 1.00 94.19 82 LEU A CA 1
ATOM 657 C C . LEU A 1 82 ? -5.050 10.750 13.044 1.00 94.19 82 LEU A C 1
ATOM 659 O O . LEU A 1 82 ? -4.305 11.489 12.391 1.00 94.19 82 LEU A O 1
ATOM 663 N N . SER A 1 83 ? -5.155 10.808 14.375 1.00 94.75 83 SER A N 1
ATOM 664 C CA . SER A 1 83 ? -4.289 11.643 15.214 1.00 94.75 83 SER A CA 1
ATOM 665 C C . SER A 1 83 ? -2.818 11.242 15.057 1.00 94.75 83 SER A C 1
ATOM 667 O O . SER A 1 83 ? -1.976 12.087 14.763 1.00 94.75 83 SER A O 1
ATOM 669 N N . LEU A 1 84 ? -2.516 9.939 15.130 1.00 94.69 84 LEU A N 1
ATOM 670 C CA . LEU A 1 84 ? -1.159 9.417 14.948 1.00 94.69 84 LEU A CA 1
ATOM 671 C C . LEU A 1 84 ? -0.605 9.694 13.549 1.00 94.69 84 LEU A C 1
ATOM 673 O O . LEU A 1 84 ? 0.512 10.182 13.436 1.00 94.69 84 LEU A O 1
ATOM 677 N N . VAL A 1 85 ? -1.379 9.435 12.491 1.00 94.50 85 VAL A N 1
ATOM 678 C CA . VAL A 1 85 ? -0.983 9.715 11.097 1.00 94.50 85 VAL A CA 1
ATOM 679 C C . VAL A 1 85 ? -0.617 11.190 10.917 1.00 94.50 85 VAL A C 1
ATOM 681 O O . VAL A 1 85 ? 0.313 11.495 10.185 1.00 94.50 85 VAL A O 1
ATOM 684 N N . SER A 1 86 ? -1.301 12.093 11.622 1.00 92.75 86 SER A N 1
ATOM 685 C CA . SER A 1 86 ? -1.090 13.546 11.526 1.00 92.75 86 SER A CA 1
ATOM 686 C C . SER A 1 86 ? -0.087 14.095 12.552 1.00 92.75 86 SER A C 1
ATOM 688 O O . SER A 1 86 ? 0.024 15.309 12.707 1.00 92.75 86 SER A O 1
ATOM 690 N N . SER A 1 87 ? 0.598 13.227 13.300 1.00 91.69 87 SER A N 1
ATOM 691 C CA . SER A 1 87 ? 1.504 13.618 14.381 1.00 91.69 87 SER A CA 1
ATOM 692 C C . SER A 1 87 ? 2.813 14.211 13.852 1.00 91.69 87 SER A C 1
ATOM 694 O O . SER A 1 87 ? 3.444 13.636 12.972 1.00 91.69 87 SER A O 1
ATOM 696 N N . GLU A 1 88 ? 3.306 15.268 14.503 1.00 89.38 88 GLU A N 1
ATOM 697 C CA . GLU A 1 88 ? 4.643 15.836 14.249 1.00 89.38 88 GLU A CA 1
ATOM 698 C C . GLU A 1 88 ? 5.781 14.871 14.632 1.00 89.38 88 GLU A C 1
ATOM 700 O O . GLU A 1 88 ? 6.862 14.898 14.050 1.00 89.38 88 GLU A O 1
ATOM 705 N N . SER A 1 89 ? 5.548 13.979 15.604 1.00 90.81 89 SER A N 1
ATOM 706 C CA . SER A 1 89 ? 6.498 12.907 15.925 1.00 90.81 89 SER A CA 1
ATOM 707 C C . SER A 1 89 ? 6.567 11.894 14.783 1.00 90.81 89 SER A C 1
ATOM 709 O O . SER A 1 89 ? 5.614 11.145 14.559 1.00 90.81 89 SER A O 1
ATOM 711 N N . THR A 1 90 ? 7.730 11.809 14.131 1.00 90.44 90 THR A N 1
ATOM 712 C CA . THR A 1 90 ? 8.038 10.845 13.063 1.00 90.44 90 THR A CA 1
ATOM 713 C C . THR A 1 90 ? 7.699 9.407 13.444 1.00 90.44 90 THR A C 1
ATOM 715 O O . THR A 1 90 ? 7.203 8.644 12.620 1.00 90.44 90 THR A O 1
ATOM 718 N N . VAL A 1 91 ? 7.946 9.026 14.699 1.00 89.94 91 VAL A N 1
ATOM 719 C CA . VAL A 1 91 ? 7.703 7.659 15.174 1.00 89.94 91 VAL A CA 1
ATOM 720 C C . VAL A 1 91 ? 6.205 7.389 15.314 1.00 89.94 91 VAL A C 1
ATOM 722 O O . VAL A 1 91 ? 5.725 6.357 14.851 1.00 89.94 91 VAL A O 1
ATOM 725 N N . ASN A 1 92 ? 5.449 8.332 15.880 1.00 92.50 92 ASN A N 1
ATOM 726 C CA . ASN A 1 92 ? 3.991 8.217 15.976 1.00 92.50 92 ASN A CA 1
ATOM 727 C C . ASN A 1 92 ? 3.343 8.222 14.587 1.00 92.50 92 ASN A C 1
ATOM 729 O O . 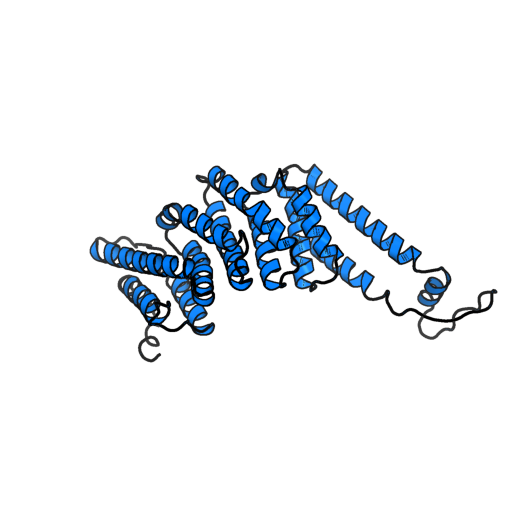ASN A 1 92 ? 2.465 7.404 14.322 1.00 92.50 92 ASN A O 1
ATOM 733 N N . CYS A 1 93 ? 3.820 9.095 13.694 1.00 93.19 93 CYS A N 1
ATOM 734 C CA . CYS A 1 93 ? 3.382 9.158 12.305 1.00 93.19 93 CYS A CA 1
ATOM 735 C C . CYS A 1 93 ? 3.652 7.839 11.577 1.00 93.19 93 CYS A C 1
ATOM 737 O O . CYS A 1 93 ? 2.763 7.314 10.910 1.00 93.19 93 CYS A O 1
ATOM 739 N N . TRP A 1 94 ? 4.832 7.243 11.762 1.00 92.75 94 TRP A N 1
ATOM 740 C CA . TRP A 1 94 ? 5.163 5.934 11.203 1.00 92.75 94 TRP A CA 1
ATOM 741 C C . TRP A 1 94 ? 4.257 4.814 11.741 1.00 92.75 94 TRP A C 1
ATOM 743 O O . TRP A 1 94 ? 3.753 4.019 10.945 1.00 92.75 94 TRP A O 1
ATOM 753 N N . VAL A 1 95 ? 3.995 4.764 13.057 1.00 93.62 95 VAL A N 1
ATOM 754 C CA . VAL A 1 95 ? 3.073 3.779 13.661 1.00 93.62 95 VAL A CA 1
ATOM 755 C C . VAL A 1 95 ? 1.661 3.954 13.106 1.00 93.62 95 VAL A C 1
ATOM 757 O O . VAL A 1 95 ? 1.063 2.986 12.637 1.00 93.62 95 VAL A O 1
ATOM 760 N N . GLY A 1 96 ? 1.141 5.184 13.120 1.00 95.25 96 GLY A N 1
ATOM 761 C CA . GLY A 1 96 ? -0.190 5.500 12.608 1.00 95.25 96 GLY A CA 1
ATOM 762 C C . GLY A 1 96 ? -0.328 5.157 11.129 1.00 95.25 96 GLY A C 1
ATOM 763 O O . GLY A 1 96 ? -1.282 4.498 10.733 1.00 95.25 96 GLY A O 1
ATOM 764 N N . THR A 1 97 ? 0.666 5.527 10.321 1.00 95.19 97 THR A N 1
ATOM 765 C CA . THR A 1 97 ? 0.715 5.198 8.893 1.00 95.19 97 THR A CA 1
ATOM 766 C C . THR A 1 97 ? 0.710 3.683 8.691 1.00 95.19 97 THR A C 1
ATOM 768 O O . THR A 1 97 ? -0.138 3.175 7.973 1.00 95.19 97 THR A O 1
ATOM 771 N N . SER A 1 98 ? 1.568 2.936 9.390 1.00 93.31 98 SER A N 1
ATOM 772 C CA . SER A 1 98 ? 1.646 1.472 9.257 1.00 93.31 98 SER A CA 1
ATOM 773 C C . SER A 1 98 ? 0.341 0.766 9.660 1.00 93.31 98 SER A C 1
ATOM 775 O O . SER A 1 98 ? -0.096 -0.179 9.002 1.00 93.31 98 SER A O 1
ATOM 777 N N . LEU A 1 99 ? -0.315 1.230 10.728 1.00 96.25 99 LEU A N 1
ATOM 778 C CA . LEU A 1 99 ? -1.609 0.700 11.170 1.00 96.25 99 LEU A CA 1
ATOM 779 C C . LEU A 1 99 ? -2.766 1.107 10.249 1.00 96.25 99 LEU A C 1
ATOM 781 O O . LEU A 1 99 ? -3.805 0.442 10.258 1.00 96.25 99 LEU A O 1
ATOM 785 N N . LEU A 1 100 ? -2.608 2.158 9.441 1.00 96.94 100 LEU A N 1
ATOM 786 C CA . LEU A 1 100 ? -3.616 2.580 8.474 1.00 96.94 100 LEU A CA 1
ATOM 787 C C . LEU A 1 100 ? -3.778 1.569 7.341 1.00 96.94 100 LEU A C 1
ATOM 789 O O . LEU A 1 100 ? -4.917 1.250 7.008 1.00 96.94 100 LEU A O 1
ATOM 793 N N . GLY A 1 101 ? -2.687 0.991 6.828 1.00 94.12 101 GLY A N 1
ATOM 794 C CA . GLY A 1 101 ? -2.758 -0.127 5.877 1.00 94.12 101 GLY A CA 1
ATOM 795 C C . GLY A 1 101 ? -3.541 -1.320 6.442 1.00 94.12 101 GLY A C 1
ATOM 796 O O . GLY A 1 101 ? -4.493 -1.807 5.832 1.00 94.12 101 GLY A O 1
ATOM 797 N N . VAL A 1 102 ? -3.256 -1.709 7.692 1.00 95.00 102 VAL A N 1
ATOM 798 C CA . VAL A 1 102 ? -3.986 -2.792 8.384 1.00 95.00 102 VAL A CA 1
ATOM 799 C C . VAL A 1 102 ? -5.462 -2.441 8.587 1.00 95.00 102 VAL A C 1
ATOM 801 O O . VAL A 1 102 ? -6.339 -3.246 8.291 1.00 95.00 102 VAL A O 1
ATOM 804 N N . THR A 1 103 ? -5.756 -1.226 9.046 1.00 96.44 103 THR A N 1
ATOM 805 C CA . THR A 1 103 ? -7.132 -0.742 9.245 1.00 96.44 103 THR A CA 1
ATOM 806 C C . THR A 1 103 ? -7.908 -0.746 7.935 1.00 96.44 103 THR A C 1
ATOM 808 O O . THR A 1 103 ? -9.064 -1.171 7.888 1.00 96.44 103 THR A O 1
ATOM 811 N N . CYS A 1 104 ? -7.251 -0.324 6.856 1.00 95.31 104 CYS A N 1
ATOM 812 C CA . CYS A 1 104 ? -7.798 -0.352 5.518 1.00 95.31 104 CYS A CA 1
ATOM 813 C C . CYS A 1 104 ? -8.168 -1.766 5.084 1.00 95.31 104 CYS A C 1
ATOM 815 O O . CYS A 1 104 ? -9.211 -1.910 4.470 1.00 95.31 104 CYS A O 1
ATOM 817 N N . LEU A 1 105 ? -7.394 -2.803 5.393 1.00 94.00 105 LEU A N 1
ATOM 818 C CA . LEU A 1 105 ? -7.737 -4.173 4.992 1.00 94.00 105 LEU A CA 1
ATOM 819 C C . LEU A 1 105 ? -8.853 -4.788 5.851 1.00 94.00 105 LEU A C 1
ATOM 821 O O . LEU A 1 105 ? -9.676 -5.542 5.339 1.00 94.00 105 LEU A O 1
ATOM 825 N N . GLU A 1 106 ? -8.915 -4.428 7.132 1.00 95.38 106 GLU A N 1
ATOM 826 C CA . GLU A 1 106 ? -9.722 -5.145 8.129 1.00 95.38 106 GLU A CA 1
ATOM 827 C C . GLU A 1 106 ? -11.063 -4.470 8.464 1.00 95.38 106 GLU A C 1
ATOM 829 O O . GLU A 1 106 ? -11.951 -5.109 9.031 1.00 95.38 106 GLU A O 1
ATOM 834 N N . CYS A 1 107 ? -11.240 -3.181 8.146 1.00 96.25 107 CYS A N 1
ATOM 835 C CA . CYS A 1 107 ? -12.487 -2.475 8.456 1.00 96.25 107 CYS A CA 1
ATOM 836 C C . CYS A 1 107 ? -13.678 -2.935 7.597 1.00 96.25 107 CYS A C 1
ATOM 838 O O . CYS A 1 107 ? -13.502 -3.517 6.524 1.00 96.25 107 CYS A O 1
ATOM 840 N N . SER A 1 108 ? -14.909 -2.647 8.024 1.00 94.75 108 SER A N 1
ATOM 841 C CA . SER A 1 108 ? -16.102 -2.902 7.204 1.00 94.75 108 SER A CA 1
ATOM 842 C C . SER A 1 108 ? -16.056 -2.150 5.861 1.00 94.75 108 SER A C 1
ATOM 844 O O . SER A 1 108 ? -15.481 -1.064 5.753 1.00 94.75 108 SER A O 1
ATOM 846 N N . SER A 1 109 ? -16.688 -2.699 4.816 1.00 94.31 109 SER A N 1
ATOM 847 C CA . SER A 1 109 ? -16.738 -2.054 3.491 1.00 94.31 109 SER A CA 1
ATOM 848 C C . SER A 1 109 ? -17.345 -0.650 3.537 1.00 94.31 109 SER A C 1
ATOM 850 O O . SER A 1 109 ? -16.864 0.247 2.852 1.00 94.31 109 SER A O 1
ATOM 852 N N . ASN A 1 110 ? -18.357 -0.439 4.385 1.00 93.25 110 ASN A N 1
ATOM 853 C CA . ASN A 1 110 ? -18.996 0.866 4.557 1.00 93.25 110 ASN A CA 1
ATOM 854 C C . ASN A 1 110 ? -18.013 1.909 5.104 1.00 93.25 110 ASN A C 1
ATOM 856 O O . ASN A 1 110 ? -17.967 3.028 4.598 1.00 93.25 110 ASN A O 1
ATOM 860 N N . ARG A 1 111 ? -17.197 1.537 6.100 1.00 94.81 111 ARG A N 1
ATOM 861 C CA . ARG A 1 111 ? -16.168 2.430 6.649 1.00 94.81 111 ARG A CA 1
ATOM 862 C C . ARG A 1 111 ? -15.057 2.698 5.655 1.00 94.81 111 ARG A C 1
ATOM 864 O O . ARG A 1 111 ? -14.680 3.849 5.473 1.00 94.81 111 ARG A O 1
ATOM 871 N N . PHE A 1 112 ? -14.579 1.658 4.975 1.00 96.38 112 PHE A N 1
ATOM 872 C CA . PHE A 1 112 ? -13.569 1.807 3.933 1.00 96.38 112 PHE A CA 1
ATOM 873 C C . PHE A 1 112 ? -14.011 2.820 2.868 1.00 96.38 112 PHE A C 1
ATOM 875 O O . PHE A 1 112 ? -13.310 3.798 2.622 1.00 96.38 112 PHE A O 1
ATOM 882 N N . LEU A 1 113 ? -15.203 2.632 2.290 1.00 94.50 113 LEU A N 1
ATOM 883 C CA . LEU A 1 113 ? -15.723 3.504 1.234 1.00 94.50 113 LEU A CA 1
ATOM 884 C C . LEU A 1 113 ? -15.957 4.946 1.711 1.00 94.50 113 LEU A C 1
ATOM 886 O O . LEU A 1 113 ? -15.784 5.876 0.930 1.00 94.50 113 LEU A O 1
ATOM 890 N N . ALA A 1 114 ? -16.306 5.143 2.985 1.00 94.81 114 ALA A N 1
ATOM 891 C CA . ALA A 1 114 ? -16.491 6.471 3.565 1.00 94.81 114 ALA A CA 1
ATOM 892 C C . ALA A 1 114 ? -15.169 7.200 3.872 1.00 94.81 114 ALA A C 1
ATOM 894 O O . ALA A 1 114 ? -15.155 8.428 3.941 1.00 94.81 114 ALA A O 1
ATOM 895 N N . SER A 1 115 ? -14.070 6.471 4.092 1.00 95.50 115 SER A N 1
ATOM 896 C CA . SER A 1 115 ? -12.830 7.041 4.638 1.00 95.50 115 SER A CA 1
ATOM 897 C C . SER A 1 115 ? -11.628 7.009 3.691 1.00 95.50 115 SER A C 1
ATOM 899 O O . SER A 1 115 ? -10.720 7.822 3.870 1.00 95.50 115 SER A O 1
ATOM 901 N N . TYR A 1 116 ? -11.607 6.143 2.668 1.00 95.62 116 TYR A N 1
ATOM 902 C CA . TYR A 1 116 ? -10.434 5.998 1.797 1.00 95.62 116 TYR A CA 1
ATOM 903 C C . TYR A 1 116 ? -9.956 7.303 1.130 1.00 95.62 116 TYR A C 1
ATOM 905 O O . TYR A 1 116 ? -8.738 7.471 1.052 1.00 95.62 116 TYR A O 1
ATOM 913 N N . PRO A 1 117 ? -10.812 8.257 0.690 1.00 94.69 117 PRO A N 1
ATOM 914 C CA . PRO A 1 117 ? -10.312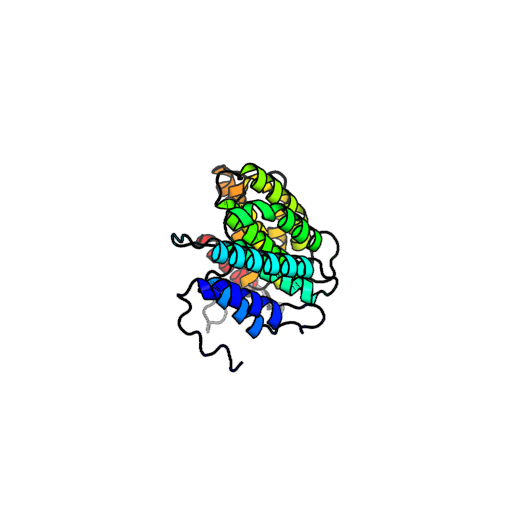 9.476 0.053 1.00 94.69 117 PRO A CA 1
ATOM 915 C C . PRO A 1 117 ? -9.483 10.317 1.030 1.00 94.69 117 PRO A C 1
ATOM 917 O O . PRO A 1 117 ? -8.395 10.770 0.691 1.00 94.69 117 PRO A O 1
ATOM 920 N N . ILE A 1 118 ? -9.956 10.436 2.277 1.00 95.06 118 ILE A N 1
ATOM 921 C CA . ILE A 1 118 ? -9.281 11.178 3.353 1.00 95.06 118 ILE A CA 1
ATOM 922 C C . ILE A 1 118 ? -7.937 10.524 3.690 1.00 95.06 118 ILE A C 1
ATOM 924 O O . ILE A 1 118 ? -6.945 11.212 3.929 1.00 95.06 118 ILE A O 1
ATOM 928 N N . TRP A 1 119 ? -7.894 9.191 3.712 1.00 96.19 119 TRP A N 1
ATOM 929 C CA . TRP A 1 119 ? -6.662 8.443 3.952 1.00 96.19 119 TRP A CA 1
ATOM 930 C C . TRP A 1 119 ? -5.644 8.645 2.840 1.00 96.19 119 TRP A C 1
ATOM 932 O O . TRP A 1 119 ? -4.484 8.914 3.131 1.00 96.19 119 TRP A O 1
ATOM 942 N N . LEU A 1 120 ? -6.076 8.561 1.582 1.00 95.88 120 LEU A N 1
ATOM 943 C CA . LEU A 1 120 ? -5.212 8.773 0.426 1.00 95.88 120 LEU A CA 1
ATOM 944 C C . LEU A 1 120 ? -4.625 10.185 0.405 1.00 95.88 120 LEU A C 1
ATOM 946 O O . LEU A 1 120 ? -3.427 10.321 0.178 1.00 95.88 120 LEU A O 1
ATOM 950 N N . ASP A 1 121 ? -5.420 11.214 0.701 1.00 94.25 121 ASP A N 1
ATOM 951 C CA . ASP A 1 121 ? -4.931 12.597 0.739 1.00 94.25 121 ASP A CA 1
ATOM 952 C C . ASP A 1 121 ? -3.904 12.808 1.871 1.00 94.25 121 ASP A C 1
ATOM 954 O O . ASP A 1 121 ? -2.863 13.433 1.661 1.00 94.25 121 ASP A O 1
ATOM 958 N N . LYS A 1 122 ? -4.134 12.227 3.061 1.00 93.62 122 LYS A N 1
ATOM 959 C CA . LYS A 1 122 ? -3.147 12.253 4.158 1.00 93.62 122 LYS A CA 1
ATOM 960 C C . LYS A 1 122 ? -1.860 11.519 3.785 1.00 93.62 122 LYS A C 1
ATOM 962 O O . LYS A 1 122 ? -0.775 12.058 3.975 1.00 93.62 122 LYS A O 1
ATOM 967 N N . LEU A 1 123 ? -1.967 10.320 3.220 1.00 94.88 123 LEU A N 1
ATOM 968 C CA . LEU A 1 123 ? -0.805 9.524 2.822 1.00 94.88 123 LEU A CA 1
ATOM 969 C C . LEU A 1 123 ? -0.007 10.193 1.693 1.00 94.88 123 LEU A C 1
ATOM 971 O O . LEU A 1 123 ? 1.220 10.146 1.706 1.00 94.88 123 LEU A O 1
ATOM 975 N N . LEU A 1 124 ? -0.683 10.858 0.752 1.00 93.62 124 LEU A N 1
ATOM 976 C CA . LEU A 1 124 ? -0.038 11.643 -0.301 1.00 93.62 124 LEU A CA 1
ATOM 977 C C . LEU A 1 124 ? 0.802 12.784 0.283 1.00 93.62 124 LEU A C 1
ATOM 979 O O . LEU A 1 124 ? 1.940 12.979 -0.139 1.00 93.62 124 LEU A O 1
ATOM 983 N N . SER A 1 125 ? 0.284 13.479 1.303 1.00 92.50 125 SER A N 1
ATOM 984 C CA . SER A 1 125 ? 1.005 14.576 1.967 1.00 92.50 125 SER A CA 1
ATOM 985 C C . SER A 1 125 ? 2.308 14.142 2.650 1.00 92.50 125 SER A C 1
ATOM 987 O O . SER A 1 125 ? 3.170 14.974 2.910 1.00 92.50 125 SER A O 1
ATOM 989 N N . HIS A 1 126 ? 2.478 12.843 2.918 1.00 91.81 126 HIS A N 1
ATOM 990 C CA . HIS A 1 126 ? 3.724 12.295 3.451 1.00 91.81 126 HIS A CA 1
ATOM 991 C C . HIS A 1 126 ? 4.759 11.990 2.360 1.00 91.81 126 HIS A C 1
ATOM 993 O O . HIS A 1 126 ? 5.936 11.825 2.682 1.00 91.81 126 HIS A O 1
ATOM 999 N N . ILE A 1 127 ? 4.335 11.880 1.096 1.00 90.19 127 ILE A N 1
ATOM 1000 C CA . ILE A 1 127 ? 5.189 11.581 -0.062 1.00 90.19 127 ILE A CA 1
ATOM 1001 C C . ILE A 1 127 ? 5.613 12.872 -0.785 1.00 90.19 127 ILE A C 1
ATOM 1003 O O . ILE A 1 127 ? 6.772 12.985 -1.183 1.00 90.19 127 ILE A O 1
ATOM 1007 N N . GLU A 1 128 ? 4.707 13.844 -0.938 1.00 82.88 128 GLU A N 1
ATOM 1008 C CA . GLU A 1 128 ? 4.989 15.176 -1.508 1.00 82.88 128 GLU A CA 1
ATOM 1009 C C . GLU A 1 128 ? 5.733 16.097 -0.487 1.00 82.88 128 GLU A C 1
ATOM 1011 O O . GLU A 1 128 ? 5.784 15.783 0.699 1.00 82.88 128 GLU A O 1
ATOM 1016 N N . PRO A 1 129 ? 6.449 17.161 -0.916 1.00 67.25 129 PRO A N 1
ATOM 1017 C CA . PRO A 1 129 ? 7.847 17.455 -0.541 1.00 67.25 129 PRO A CA 1
ATOM 1018 C C . PRO A 1 129 ? 8.086 18.066 0.858 1.00 67.25 129 PRO A C 1
ATOM 1020 O O . PRO A 1 129 ? 7.233 18.778 1.378 1.00 67.25 129 PRO A O 1
ATOM 1023 N N . PRO A 1 130 ? 9.347 18.032 1.342 1.00 55.78 130 PRO A N 1
ATOM 1024 C CA . PRO A 1 130 ? 10.126 16.859 1.700 1.00 55.78 130 PRO A CA 1
ATOM 1025 C C . PRO A 1 130 ? 9.828 16.510 3.169 1.00 55.78 130 PRO A C 1
ATOM 1027 O O . PRO A 1 130 ? 10.309 17.167 4.090 1.00 55.78 130 PRO A O 1
ATOM 1030 N N . SER A 1 131 ? 9.052 15.463 3.424 1.00 54.94 131 SER A N 1
ATOM 1031 C CA . SER A 1 131 ? 9.097 14.843 4.748 1.00 54.94 131 SER A CA 1
ATOM 1032 C C . SER A 1 131 ? 10.511 14.272 4.973 1.00 54.94 131 SER A C 1
ATOM 1034 O O . SER A 1 131 ? 11.043 13.560 4.117 1.00 54.94 131 SER A O 1
ATOM 1036 N N . ASP A 1 132 ? 11.137 14.583 6.114 1.00 64.75 132 ASP A N 1
ATOM 1037 C CA . ASP A 1 132 ? 12.522 14.175 6.427 1.00 64.75 132 ASP A CA 1
ATOM 1038 C C . ASP A 1 132 ? 12.682 12.654 6.624 1.00 64.75 132 ASP A C 1
ATOM 1040 O O . ASP A 1 132 ? 13.795 12.131 6.694 1.00 64.75 132 ASP A O 1
ATOM 1044 N N . SER A 1 133 ? 11.576 11.913 6.745 1.00 88.62 133 SER A N 1
ATOM 1045 C CA . SER A 1 133 ? 11.609 10.506 7.134 1.00 88.62 133 SER A CA 1
ATOM 1046 C C . SER A 1 133 ? 11.328 9.556 5.979 1.00 88.62 133 SER A C 1
ATOM 1048 O O . SER A 1 133 ? 10.178 9.331 5.591 1.00 88.62 133 SER A O 1
ATOM 1050 N N . GLU A 1 134 ? 12.379 8.879 5.516 1.00 92.06 134 GLU A N 1
ATOM 1051 C CA . GLU A 1 134 ? 12.245 7.759 4.582 1.00 92.06 134 GLU A CA 1
ATOM 1052 C C . GLU A 1 134 ? 11.347 6.636 5.132 1.00 92.06 134 GLU A C 1
ATOM 1054 O O . GLU A 1 134 ? 10.634 5.994 4.364 1.00 92.06 134 GLU A O 1
ATOM 1059 N N . PHE A 1 135 ? 11.316 6.425 6.455 1.00 90.88 135 PHE A N 1
ATOM 1060 C CA . PHE A 1 135 ? 10.467 5.405 7.081 1.00 90.88 135 PHE A CA 1
ATOM 1061 C C . PHE A 1 135 ? 8.976 5.718 6.938 1.00 90.88 135 PHE A C 1
ATOM 1063 O O . PHE A 1 135 ? 8.188 4.823 6.632 1.00 90.88 135 PHE A O 1
ATOM 1070 N N . VAL A 1 136 ? 8.582 6.980 7.136 1.00 93.75 136 VAL A N 1
ATOM 1071 C CA . VAL A 1 136 ? 7.186 7.410 6.961 1.00 93.75 136 VAL A CA 1
ATOM 1072 C C . VAL A 1 136 ? 6.795 7.335 5.487 1.00 93.75 136 VAL A C 1
ATOM 1074 O O . VAL A 1 136 ? 5.717 6.830 5.175 1.00 93.75 136 VAL A O 1
ATOM 1077 N N . LYS A 1 137 ? 7.680 7.745 4.569 1.00 94.81 137 LYS A N 1
ATOM 1078 C CA . LYS A 1 137 ? 7.455 7.607 3.121 1.00 94.81 137 LYS A CA 1
ATOM 1079 C C . LYS A 1 137 ? 7.277 6.141 2.706 1.00 94.81 137 LYS A C 1
ATOM 1081 O O . LYS A 1 137 ? 6.332 5.821 1.986 1.00 94.81 137 LYS A O 1
ATOM 1086 N N . ALA A 1 138 ? 8.128 5.241 3.203 1.00 95.31 138 ALA A N 1
ATOM 1087 C CA . ALA A 1 138 ? 8.049 3.809 2.914 1.00 95.31 138 ALA A CA 1
ATOM 1088 C C . ALA A 1 138 ? 6.746 3.192 3.450 1.00 95.31 138 ALA A C 1
ATOM 1090 O O . ALA A 1 138 ? 6.037 2.502 2.716 1.00 95.31 138 ALA A O 1
ATOM 1091 N N . ALA A 1 139 ? 6.384 3.500 4.702 1.00 95.19 139 ALA A N 1
ATOM 1092 C CA . ALA A 1 139 ? 5.123 3.062 5.300 1.00 95.19 139 ALA A CA 1
ATOM 1093 C C . ALA A 1 139 ? 3.903 3.630 4.556 1.00 95.19 139 ALA A C 1
ATOM 1095 O O . ALA A 1 139 ? 2.890 2.941 4.411 1.00 95.19 139 ALA A O 1
ATOM 1096 N N . SER A 1 140 ? 4.006 4.860 4.045 1.00 96.44 140 SER A N 1
ATOM 1097 C CA . SER A 1 140 ? 2.946 5.489 3.255 1.00 96.44 140 SER A CA 1
ATOM 1098 C C . SER A 1 140 ? 2.765 4.770 1.925 1.00 96.44 140 SER A C 1
ATOM 1100 O O . SER A 1 140 ? 1.640 4.424 1.585 1.00 96.44 140 SER A O 1
ATOM 1102 N N . CYS A 1 141 ? 3.853 4.439 1.220 1.00 97.38 141 CYS A N 1
ATOM 1103 C CA . CYS A 1 141 ? 3.779 3.657 -0.017 1.00 97.38 141 CYS A CA 1
ATOM 1104 C C . CYS A 1 141 ? 3.107 2.291 0.202 1.00 97.38 141 CYS A C 1
ATOM 1106 O O . CYS A 1 141 ? 2.230 1.903 -0.573 1.00 97.38 141 CYS A O 1
ATOM 1108 N N . ALA A 1 142 ? 3.468 1.586 1.279 1.00 97.00 142 ALA A N 1
ATOM 1109 C CA . ALA A 1 142 ? 2.838 0.317 1.643 1.00 97.00 142 ALA A CA 1
ATOM 1110 C C . ALA A 1 142 ? 1.338 0.487 1.951 1.00 97.00 142 ALA A C 1
ATOM 1112 O O . ALA A 1 142 ? 0.506 -0.227 1.399 1.00 97.00 142 ALA A O 1
ATOM 1113 N N . SER A 1 143 ? 0.975 1.492 2.749 1.00 97.56 143 SER A N 1
ATOM 1114 C CA . SER A 1 143 ? -0.421 1.725 3.146 1.00 97.56 143 SER A CA 1
ATOM 1115 C C . SER A 1 143 ? -1.298 2.187 1.982 1.00 97.56 143 SER A C 1
ATOM 1117 O O . SER A 1 143 ? -2.442 1.759 1.868 1.00 97.56 143 SER A O 1
ATOM 1119 N N . ILE A 1 144 ? -0.769 3.017 1.077 1.00 97.75 144 ILE A N 1
ATOM 1120 C CA . ILE A 1 144 ? -1.460 3.375 -0.170 1.00 97.75 144 ILE A CA 1
ATOM 1121 C C . ILE A 1 144 ? -1.662 2.120 -1.021 1.00 97.75 144 ILE A C 1
ATOM 1123 O O . ILE A 1 144 ? -2.735 1.948 -1.592 1.00 97.75 144 ILE A O 1
ATOM 1127 N N . SER A 1 145 ? -0.671 1.224 -1.081 1.00 97.75 145 SER A N 1
ATOM 1128 C CA . SER A 1 145 ? -0.801 -0.036 -1.821 1.00 97.75 145 SER A CA 1
ATOM 1129 C C . SER A 1 145 ? -1.935 -0.902 -1.266 1.00 97.75 145 SER A C 1
ATOM 1131 O O . SER A 1 145 ? -2.739 -1.417 -2.043 1.00 97.75 145 SER A O 1
ATOM 1133 N N . ASP A 1 146 ? -2.072 -0.997 0.060 1.00 97.50 146 ASP A N 1
ATOM 1134 C CA . ASP A 1 146 ? -3.189 -1.699 0.705 1.00 97.50 146 ASP A CA 1
ATOM 1135 C C . ASP A 1 146 ? -4.543 -1.054 0.359 1.00 97.50 146 ASP A C 1
ATOM 1137 O O . ASP A 1 146 ? -5.505 -1.753 0.020 1.00 97.50 146 ASP A O 1
ATOM 1141 N N . VAL A 1 147 ? -4.616 0.285 0.379 1.00 97.25 147 VAL A N 1
ATOM 1142 C CA . VAL A 1 147 ? -5.828 1.039 0.013 1.00 97.25 147 VAL A CA 1
ATOM 1143 C C . VAL A 1 147 ? -6.209 0.820 -1.443 1.00 97.25 147 VAL A C 1
ATOM 1145 O O . VAL A 1 147 ? -7.363 0.501 -1.724 1.00 97.25 147 VAL A O 1
ATOM 1148 N N . LEU A 1 148 ? -5.261 0.945 -2.370 1.00 96.75 148 LEU A N 1
ATOM 1149 C CA . LEU A 1 148 ? -5.505 0.765 -3.800 1.00 96.75 148 LEU A CA 1
ATOM 1150 C C . LEU A 1 148 ? -5.852 -0.686 -4.143 1.00 96.75 148 LEU A C 1
ATOM 1152 O O . LEU A 1 148 ? -6.769 -0.916 -4.928 1.00 96.75 148 LEU A O 1
ATOM 1156 N N . THR A 1 149 ? -5.190 -1.657 -3.514 1.00 96.06 149 THR A N 1
ATOM 1157 C CA . THR A 1 149 ? -5.509 -3.084 -3.666 1.00 96.06 149 THR A CA 1
ATOM 1158 C C . THR A 1 149 ? -6.947 -3.364 -3.246 1.00 96.06 149 THR A C 1
ATOM 1160 O O . THR A 1 149 ? -7.709 -3.977 -3.995 1.00 96.06 149 THR A O 1
ATOM 1163 N N . ARG A 1 150 ? -7.357 -2.870 -2.068 1.00 95.69 150 ARG A N 1
ATOM 1164 C CA . ARG A 1 150 ? -8.734 -3.040 -1.598 1.00 95.69 150 ARG A CA 1
ATOM 1165 C C . ARG A 1 150 ? -9.729 -2.292 -2.485 1.00 95.69 150 ARG A C 1
ATOM 1167 O O . ARG A 1 150 ? -10.787 -2.840 -2.787 1.00 95.69 150 ARG A O 1
ATOM 1174 N N . LEU A 1 151 ? -9.394 -1.080 -2.930 1.00 95.38 151 LEU A N 1
ATOM 1175 C CA . LEU A 1 151 ? -10.234 -0.273 -3.816 1.00 95.38 151 LEU A CA 1
ATOM 1176 C C . LEU A 1 151 ? -10.464 -0.959 -5.169 1.00 95.38 151 LEU A C 1
ATOM 1178 O O . LEU A 1 151 ? -11.585 -0.956 -5.668 1.00 95.38 151 LEU A O 1
ATOM 1182 N N . GLY A 1 152 ? -9.434 -1.604 -5.725 1.00 93.25 152 GLY A N 1
ATOM 1183 C CA . GLY A 1 152 ? -9.515 -2.365 -6.974 1.00 93.25 152 GLY A CA 1
ATOM 1184 C C . GLY A 1 152 ? -10.489 -3.549 -6.923 1.00 93.25 152 GLY A C 1
ATOM 1185 O O . GLY A 1 152 ? -10.937 -4.016 -7.967 1.00 93.25 152 GLY A O 1
ATOM 1186 N N . GLY A 1 153 ? -10.870 -4.008 -5.725 1.00 92.50 153 GLY A N 1
ATOM 1187 C CA . GLY A 1 153 ? -11.897 -5.035 -5.526 1.00 92.50 153 GLY A CA 1
ATOM 1188 C C . GLY A 1 153 ? -13.343 -4.546 -5.695 1.00 92.50 153 GLY A C 1
ATOM 1189 O O . GLY A 1 153 ? -14.260 -5.366 -5.725 1.00 92.50 153 GLY A O 1
ATOM 1190 N N . TYR A 1 154 ? -13.570 -3.234 -5.807 1.00 91.00 154 TYR A N 1
ATOM 1191 C CA . TYR A 1 154 ? -14.899 -2.636 -5.932 1.00 91.00 154 TYR A CA 1
ATOM 1192 C C . TYR A 1 154 ? -15.157 -2.158 -7.368 1.00 91.00 154 TYR A C 1
ATOM 1194 O O . TYR A 1 154 ? -14.509 -1.242 -7.873 1.00 91.00 154 TYR A O 1
ATOM 1202 N N . SER A 1 155 ? -16.160 -2.738 -8.030 1.00 85.38 155 SER A N 1
ATOM 1203 C CA . SER A 1 155 ? -16.524 -2.378 -9.410 1.00 85.38 155 SER A CA 1
ATOM 1204 C C . SER A 1 155 ? -17.208 -1.010 -9.539 1.00 85.38 155 SER A C 1
ATOM 1206 O O . SER A 1 155 ? -17.227 -0.424 -10.617 1.00 85.38 155 SER A O 1
ATOM 1208 N N . ASN A 1 156 ? -17.774 -0.481 -8.452 1.00 82.38 156 ASN A N 1
ATOM 1209 C CA . ASN A 1 156 ? -18.534 0.771 -8.438 1.00 82.38 156 ASN A CA 1
ATOM 1210 C C . ASN A 1 156 ? -17.673 2.034 -8.271 1.00 82.38 156 ASN A C 1
ATOM 1212 O O . ASN A 1 156 ? -18.222 3.128 -8.338 1.00 82.38 156 ASN A O 1
ATOM 1216 N N . VAL A 1 157 ? -16.364 1.894 -8.046 1.00 82.94 157 VAL A N 1
ATOM 1217 C CA . VAL A 1 157 ? -15.430 3.011 -7.783 1.00 82.94 157 VAL A CA 1
ATOM 1218 C C . VAL A 1 157 ? -14.225 3.003 -8.722 1.00 82.94 157 VAL A C 1
ATOM 1220 O O . VAL A 1 157 ? -13.208 3.637 -8.456 1.00 82.94 157 VAL A O 1
ATOM 1223 N N . THR A 1 158 ? -14.291 2.258 -9.828 1.00 83.88 158 THR A N 1
ATOM 1224 C CA . THR A 1 158 ? -13.145 2.072 -10.730 1.00 83.88 158 THR A CA 1
ATOM 1225 C C . THR A 1 158 ? -12.652 3.395 -11.320 1.00 83.88 158 THR A C 1
ATOM 1227 O O . THR A 1 158 ? -11.446 3.606 -11.424 1.00 83.88 158 THR A O 1
ATOM 1230 N N . ARG A 1 159 ? -13.556 4.321 -11.675 1.00 89.12 159 ARG A N 1
ATOM 1231 C CA . ARG A 1 159 ? -13.178 5.622 -12.254 1.00 89.12 159 ARG A CA 1
ATOM 1232 C C . ARG A 1 159 ? -12.515 6.525 -11.214 1.00 89.12 159 ARG A C 1
ATOM 1234 O O . ARG A 1 159 ? -11.489 7.137 -11.504 1.00 89.12 159 ARG A O 1
ATOM 1241 N N . GLU A 1 160 ? -13.082 6.593 -10.017 1.00 89.94 160 GLU A N 1
ATOM 1242 C CA . GLU A 1 160 ? -12.521 7.319 -8.880 1.00 89.94 160 GLU A CA 1
ATOM 1243 C C . GLU A 1 160 ? -11.160 6.729 -8.503 1.00 89.94 160 GLU A C 1
ATOM 1245 O O . GLU A 1 160 ? -10.204 7.473 -8.307 1.00 89.94 160 GLU A O 1
ATOM 1250 N N . GLY A 1 161 ? -11.043 5.400 -8.487 1.00 90.12 161 GLY A N 1
ATOM 1251 C CA . GLY A 1 161 ? -9.798 4.682 -8.240 1.00 90.12 161 GLY A CA 1
ATOM 1252 C C .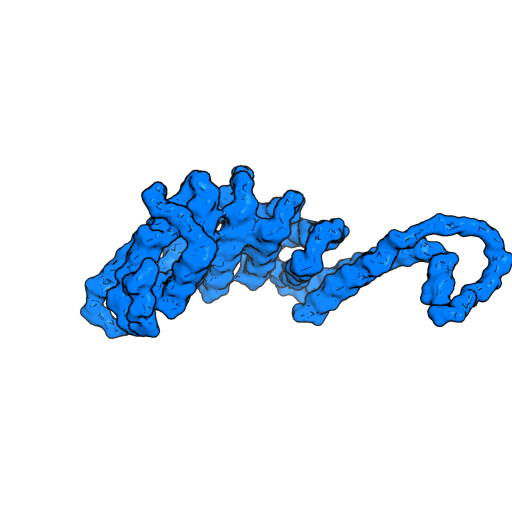 GLY A 1 161 ? -8.703 5.022 -9.246 1.00 90.12 161 GLY A C 1
ATOM 1253 O O . GLY A 1 161 ? -7.596 5.346 -8.827 1.00 90.12 161 GLY A O 1
ATOM 1254 N N . ILE A 1 162 ? -9.016 5.073 -10.547 1.00 93.06 162 ILE A N 1
ATOM 1255 C CA . ILE A 1 162 ? -8.074 5.539 -11.583 1.00 93.06 162 ILE A CA 1
ATOM 1256 C C . ILE A 1 162 ? -7.641 6.985 -11.309 1.00 93.06 162 ILE A C 1
ATOM 1258 O O . ILE A 1 162 ? -6.450 7.294 -11.364 1.00 93.06 162 ILE A O 1
ATOM 1262 N N . SER A 1 163 ? -8.589 7.872 -10.984 1.00 93.88 163 SER A N 1
ATOM 1263 C CA . SER A 1 163 ? -8.284 9.276 -10.689 1.00 93.88 163 SER A CA 1
ATOM 1264 C C . SER A 1 163 ? -7.400 9.432 -9.453 1.00 93.88 163 SER A C 1
ATOM 1266 O O . SER A 1 163 ? -6.504 10.272 -9.461 1.00 93.88 163 SER A O 1
ATOM 1268 N N . HIS A 1 164 ? -7.641 8.654 -8.398 1.00 93.19 164 HIS A N 1
ATOM 1269 C CA . HIS A 1 164 ? -6.821 8.666 -7.193 1.00 93.19 164 HIS A CA 1
ATOM 1270 C C . HIS A 1 164 ? -5.436 8.074 -7.453 1.00 93.19 164 HIS A C 1
ATOM 1272 O O . HIS A 1 164 ? -4.451 8.715 -7.108 1.00 93.19 164 HIS A O 1
ATOM 1278 N N . ALA A 1 165 ? -5.348 6.910 -8.104 1.00 95.31 165 ALA A N 1
ATOM 1279 C CA . ALA A 1 165 ? -4.083 6.265 -8.453 1.00 95.31 165 ALA A CA 1
ATOM 1280 C C . ALA A 1 165 ? -3.182 7.186 -9.294 1.00 95.31 165 ALA A C 1
ATOM 1282 O O . ALA A 1 165 ? -1.984 7.280 -9.033 1.00 95.31 165 ALA A O 1
ATOM 1283 N N . GLY A 1 166 ? -3.771 7.937 -10.234 1.00 95.38 166 GLY A N 1
ATOM 1284 C CA . GLY A 1 166 ? -3.062 8.919 -11.059 1.00 95.38 166 GLY A CA 1
ATOM 1285 C C . GLY A 1 166 ? -2.320 9.990 -10.251 1.00 95.38 166 GLY A C 1
ATOM 1286 O O . GLY A 1 166 ? -1.215 10.373 -10.623 1.00 95.38 166 GLY A O 1
ATOM 1287 N N . LYS A 1 167 ? -2.862 10.421 -9.101 1.00 95.50 167 LYS A N 1
ATOM 1288 C CA . LYS A 1 167 ? -2.214 11.427 -8.237 1.00 95.50 167 LYS A CA 1
ATOM 1289 C C . LYS A 1 167 ? -0.889 10.944 -7.642 1.00 95.50 167 LYS A C 1
ATOM 1291 O O . LYS A 1 167 ? -0.039 11.761 -7.319 1.00 95.50 167 LYS A O 1
ATOM 1296 N N . PHE A 1 168 ? -0.708 9.632 -7.497 1.00 95.25 168 PHE A N 1
ATOM 1297 C CA . PHE A 1 168 ? 0.488 9.051 -6.884 1.00 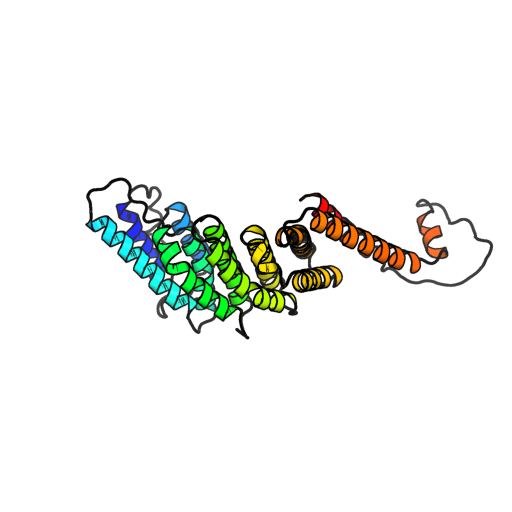95.25 168 PHE A CA 1
ATOM 1298 C C . PHE A 1 168 ? 1.607 8.767 -7.883 1.00 95.25 168 PHE A C 1
ATOM 1300 O O . PHE A 1 168 ? 2.733 8.531 -7.454 1.00 95.25 168 PHE A O 1
ATOM 1307 N N . ILE A 1 169 ? 1.337 8.814 -9.192 1.00 95.50 169 ILE A N 1
ATOM 1308 C CA . ILE A 1 169 ? 2.331 8.476 -10.215 1.00 95.50 169 ILE A CA 1
ATOM 1309 C C . ILE A 1 169 ? 3.559 9.375 -10.104 1.00 95.50 169 ILE A C 1
ATOM 1311 O O . ILE A 1 169 ? 4.651 8.884 -9.830 1.00 95.50 169 ILE A O 1
ATOM 1315 N N . GLN A 1 170 ? 3.390 10.690 -10.252 1.00 95.00 170 GLN A N 1
ATOM 1316 C CA . GLN A 1 170 ? 4.527 11.607 -10.240 1.00 95.00 170 GLN A CA 1
ATOM 1317 C C . GLN A 1 170 ? 5.301 11.587 -8.906 1.00 95.00 170 GLN A C 1
ATOM 1319 O O . GLN A 1 170 ? 6.530 11.494 -8.952 1.00 95.00 170 GLN A O 1
ATOM 1324 N N . PRO A 1 171 ? 4.649 11.600 -7.725 1.00 94.69 171 PRO A N 1
ATOM 1325 C CA . PRO A 1 171 ? 5.350 11.467 -6.448 1.00 94.69 171 PRO A CA 1
ATOM 1326 C C . PRO A 1 171 ? 6.161 10.171 -6.331 1.00 94.69 171 PRO A C 1
ATOM 1328 O O . PRO A 1 171 ? 7.309 10.201 -5.893 1.00 94.69 171 PRO A O 1
ATOM 1331 N N . VAL A 1 172 ? 5.613 9.038 -6.778 1.00 95.50 172 VAL A N 1
ATOM 1332 C CA . VAL A 1 172 ? 6.323 7.750 -6.764 1.00 95.50 172 VAL A CA 1
ATOM 1333 C C . VAL A 1 172 ? 7.501 7.750 -7.735 1.00 95.50 172 VAL A C 1
ATOM 1335 O O . VAL A 1 172 ? 8.577 7.271 -7.385 1.00 95.50 172 VAL A O 1
ATOM 1338 N N . LEU A 1 173 ? 7.342 8.319 -8.931 1.00 95.12 173 LEU A N 1
ATOM 1339 C CA . LEU A 1 173 ? 8.440 8.450 -9.891 1.00 95.12 173 LEU A CA 1
ATOM 1340 C C . LEU A 1 173 ? 9.561 9.349 -9.356 1.00 95.12 173 LEU A C 1
ATOM 1342 O O . LEU A 1 173 ? 10.735 9.052 -9.576 1.00 95.12 173 LEU A O 1
ATOM 1346 N N . ASN A 1 174 ? 9.226 10.400 -8.605 1.00 93.56 174 ASN A N 1
ATOM 1347 C CA . ASN A 1 174 ? 10.218 11.235 -7.929 1.00 93.56 174 ASN A CA 1
ATOM 1348 C C . ASN A 1 174 ? 11.006 10.424 -6.888 1.00 93.56 174 ASN A C 1
ATOM 1350 O O . ASN A 1 174 ? 12.233 10.412 -6.957 1.00 93.56 174 ASN A O 1
ATOM 1354 N N . LEU A 1 175 ? 10.325 9.660 -6.020 1.00 93.31 175 LEU A N 1
ATOM 1355 C CA . LEU A 1 175 ? 10.989 8.762 -5.061 1.00 93.31 175 LEU A CA 1
ATOM 1356 C C . LEU A 1 175 ? 11.908 7.751 -5.753 1.00 93.31 175 LEU A C 1
ATOM 1358 O O . LEU A 1 175 ? 13.011 7.484 -5.285 1.00 93.31 175 LEU A O 1
ATOM 1362 N N . LEU A 1 176 ? 11.465 7.181 -6.876 1.00 93.38 176 LEU A N 1
ATOM 1363 C CA . LEU A 1 176 ? 12.275 6.232 -7.632 1.00 93.38 176 LEU A CA 1
ATOM 1364 C C . LEU A 1 176 ? 13.530 6.880 -8.207 1.00 93.38 176 LEU A C 1
ATOM 1366 O O . LEU A 1 176 ? 14.543 6.199 -8.301 1.00 93.38 176 LEU A O 1
ATOM 1370 N N . ASN A 1 177 ? 13.492 8.161 -8.570 1.00 91.62 177 ASN A N 1
ATOM 1371 C CA . ASN A 1 177 ? 14.643 8.877 -9.118 1.00 91.62 177 ASN A CA 1
ATOM 1372 C C . ASN A 1 177 ? 15.636 9.343 -8.040 1.00 91.62 177 ASN A C 1
ATOM 1374 O O . ASN A 1 177 ? 16.820 9.488 -8.346 1.00 91.62 177 ASN A O 1
ATOM 1378 N N . GLU A 1 178 ? 15.200 9.503 -6.790 1.00 88.06 178 GLU A N 1
ATOM 1379 C CA . GLU A 1 178 ? 16.057 9.857 -5.653 1.00 88.06 178 GLU A CA 1
ATOM 1380 C C . GLU A 1 178 ? 17.088 8.753 -5.316 1.00 88.06 178 GLU A C 1
ATOM 1382 O O . GLU A 1 178 ? 16.896 7.557 -5.581 1.00 88.06 178 GLU A O 1
ATOM 1387 N N . ASP A 1 179 ? 18.220 9.155 -4.727 1.00 85.25 179 ASP A N 1
ATOM 1388 C CA . ASP A 1 179 ? 19.216 8.247 -4.139 1.00 85.25 179 ASP A CA 1
ATOM 1389 C C . ASP A 1 179 ? 18.801 7.892 -2.695 1.00 85.25 179 ASP A C 1
ATOM 1391 O O . ASP A 1 179 ? 19.432 8.301 -1.722 1.00 85.25 179 ASP A O 1
ATOM 1395 N N . SER A 1 180 ? 17.698 7.152 -2.567 1.00 88.12 180 SER A N 1
ATOM 1396 C CA . SER A 1 180 ? 17.108 6.744 -1.284 1.00 88.12 180 SER A CA 1
ATOM 1397 C C . SER A 1 180 ? 17.532 5.344 -0.827 1.00 88.12 180 SER A C 1
ATOM 1399 O O . SER A 1 180 ? 18.097 4.557 -1.595 1.00 88.12 180 SER A O 1
ATOM 1401 N N . SER A 1 181 ? 17.209 4.990 0.423 1.00 91.81 181 SER A N 1
ATOM 1402 C CA . SER A 1 181 ? 17.390 3.620 0.922 1.00 91.81 181 SER A CA 1
ATOM 1403 C C . SER A 1 181 ? 16.610 2.570 0.115 1.00 91.81 181 SER A C 1
ATOM 1405 O O . SER A 1 181 ? 15.529 2.830 -0.419 1.00 91.81 181 SER A O 1
ATOM 1407 N N . GLU A 1 182 ? 17.125 1.330 0.073 1.00 93.75 182 GLU A N 1
ATOM 1408 C CA . GLU A 1 182 ? 16.430 0.215 -0.595 1.00 93.75 182 GLU A CA 1
ATOM 1409 C C . GLU A 1 182 ? 15.031 -0.033 -0.014 1.00 93.75 182 GLU A C 1
ATOM 1411 O O . GLU A 1 182 ? 14.136 -0.409 -0.760 1.00 93.75 182 GLU A O 1
ATOM 1416 N N . ALA A 1 183 ? 14.818 0.226 1.281 1.00 92.19 183 ALA A N 1
ATOM 1417 C CA . ALA A 1 183 ? 13.516 0.064 1.926 1.00 92.19 183 ALA A CA 1
ATOM 1418 C C . ALA A 1 183 ? 12.469 1.058 1.391 1.00 92.19 183 ALA A C 1
ATOM 1420 O O . ALA A 1 183 ? 11.327 0.676 1.135 1.00 92.19 183 ALA A O 1
ATOM 1421 N N . LEU A 1 184 ? 12.854 2.322 1.183 1.00 94.69 184 LEU A N 1
ATOM 1422 C CA . LEU A 1 184 ? 11.970 3.314 0.572 1.00 94.69 184 LEU A CA 1
ATOM 1423 C C . LEU A 1 184 ? 11.697 2.977 -0.896 1.00 94.69 184 LEU A C 1
ATOM 1425 O O . LEU A 1 184 ? 10.545 2.976 -1.330 1.00 94.69 184 LEU A O 1
ATOM 1429 N N . LEU A 1 185 ? 12.742 2.623 -1.644 1.00 95.56 185 LEU A N 1
ATOM 1430 C CA . LEU A 1 185 ? 12.612 2.243 -3.050 1.00 95.56 185 LEU A CA 1
ATOM 1431 C C . LEU A 1 185 ? 11.769 0.974 -3.238 1.00 95.56 185 LEU A C 1
ATOM 1433 O O . LEU A 1 185 ? 11.034 0.872 -4.217 1.00 95.56 185 LEU A O 1
ATOM 1437 N N . GLU A 1 186 ? 11.829 0.030 -2.296 1.00 96.44 186 GLU A N 1
ATOM 1438 C CA . GLU A 1 186 ? 10.965 -1.152 -2.254 1.00 96.44 186 GLU A CA 1
ATOM 1439 C C . GLU A 1 186 ? 9.491 -0.767 -2.110 1.00 96.44 186 GLU A C 1
ATOM 1441 O O . GLU A 1 186 ? 8.652 -1.269 -2.860 1.00 96.44 186 GLU A O 1
ATOM 1446 N N . GLY A 1 187 ? 9.183 0.153 -1.194 1.00 96.00 187 GLY A N 1
ATOM 1447 C CA . GLY A 1 187 ? 7.835 0.696 -1.050 1.00 96.00 187 GLY A CA 1
ATOM 1448 C C . GLY A 1 187 ? 7.363 1.396 -2.327 1.00 96.00 187 GLY A C 1
ATOM 1449 O O . GLY A 1 187 ? 6.262 1.126 -2.802 1.00 96.00 187 GLY A O 1
ATOM 1450 N N . ALA A 1 188 ? 8.207 2.245 -2.918 1.00 97.06 188 ALA A N 1
ATOM 1451 C CA . ALA A 1 188 ? 7.875 3.011 -4.119 1.00 97.06 188 ALA A CA 1
ATOM 1452 C C . ALA A 1 188 ? 7.616 2.110 -5.340 1.00 97.06 188 ALA A C 1
ATOM 1454 O O . ALA A 1 188 ? 6.590 2.252 -6.007 1.00 97.06 188 ALA A O 1
ATOM 1455 N N . VAL A 1 189 ? 8.497 1.137 -5.614 1.00 97.62 189 VAL A N 1
ATOM 1456 C CA . VAL A 1 189 ? 8.297 0.194 -6.729 1.00 97.62 189 VAL A CA 1
ATOM 1457 C C . VAL A 1 189 ? 7.094 -0.720 -6.480 1.00 97.62 189 VAL A C 1
ATOM 1459 O O . VAL A 1 189 ? 6.350 -1.014 -7.413 1.00 97.62 189 VAL A O 1
ATOM 1462 N N . GLY A 1 190 ? 6.851 -1.125 -5.228 1.00 97.81 190 GLY A N 1
ATOM 1463 C CA . GLY A 1 190 ? 5.670 -1.901 -4.844 1.00 97.81 190 GLY A CA 1
ATOM 1464 C C . GLY A 1 190 ? 4.362 -1.140 -5.080 1.00 97.81 190 GLY A C 1
ATOM 1465 O O . GLY A 1 190 ? 3.411 -1.699 -5.635 1.00 97.81 190 GLY A O 1
ATOM 1466 N N . LEU A 1 191 ? 4.333 0.153 -4.748 1.00 98.12 191 LEU A N 1
ATOM 1467 C CA . LEU A 1 191 ? 3.194 1.023 -5.029 1.00 98.12 191 LEU A CA 1
ATOM 1468 C C . LEU A 1 191 ? 2.973 1.190 -6.537 1.00 98.12 191 LEU A C 1
ATOM 1470 O O . LEU A 1 191 ? 1.844 1.048 -7.004 1.00 98.12 191 LEU A O 1
ATOM 1474 N N . LEU A 1 192 ? 4.037 1.394 -7.319 1.00 98.00 192 LEU A N 1
ATOM 1475 C CA . LEU A 1 192 ? 3.925 1.466 -8.777 1.00 98.00 192 LEU A CA 1
ATOM 1476 C C . LEU A 1 192 ? 3.361 0.163 -9.374 1.00 98.00 192 LEU A C 1
ATOM 1478 O O . LEU A 1 192 ? 2.430 0.211 -10.177 1.00 98.00 192 LEU A O 1
ATOM 1482 N N . CYS A 1 193 ? 3.845 -1.005 -8.933 1.00 97.88 193 CYS A N 1
ATOM 1483 C CA . CYS A 1 193 ? 3.288 -2.308 -9.320 1.00 97.88 193 CYS A CA 1
ATOM 1484 C C . CYS A 1 193 ? 1.798 -2.433 -8.970 1.00 97.88 193 CYS A C 1
ATOM 1486 O O . CYS A 1 193 ? 1.016 -2.945 -9.774 1.00 97.88 193 CYS A O 1
ATOM 1488 N N . THR A 1 194 ? 1.399 -1.960 -7.788 1.00 97.88 194 THR A N 1
ATOM 1489 C CA . THR A 1 194 ? 0.001 -1.980 -7.337 1.00 97.88 194 THR A CA 1
ATOM 1490 C C . THR A 1 194 ? -0.872 -1.119 -8.246 1.00 97.88 194 THR A C 1
ATOM 1492 O O . THR A 1 194 ? -1.914 -1.576 -8.716 1.00 97.88 194 THR A O 1
ATOM 1495 N N . ILE A 1 195 ? -0.418 0.093 -8.574 1.00 97.25 195 ILE A N 1
ATOM 1496 C CA . ILE A 1 195 ? -1.126 0.992 -9.489 1.00 97.25 195 ILE A CA 1
ATOM 1497 C C . ILE A 1 195 ? -1.285 0.349 -10.870 1.00 97.25 195 ILE A C 1
ATOM 1499 O O . ILE A 1 195 ? -2.396 0.301 -11.387 1.00 97.25 195 ILE A O 1
ATOM 1503 N N . ILE A 1 196 ? -0.220 -0.227 -11.437 1.00 96.06 196 ILE A N 1
ATOM 1504 C CA . ILE A 1 196 ? -0.286 -0.908 -12.742 1.00 96.06 196 ILE A CA 1
ATOM 1505 C C . ILE A 1 196 ? -1.244 -2.108 -12.705 1.00 96.06 196 ILE A C 1
ATOM 1507 O O . ILE A 1 196 ? -1.928 -2.390 -13.687 1.00 96.06 196 ILE A O 1
ATOM 1511 N N . THR A 1 197 ? -1.294 -2.827 -11.583 1.00 95.00 197 THR A N 1
ATOM 1512 C CA . THR A 1 197 ? -2.105 -4.042 -11.444 1.00 95.00 197 THR A CA 1
ATOM 1513 C C . THR A 1 197 ? -3.595 -3.736 -11.333 1.00 95.00 197 THR A C 1
ATOM 1515 O O . THR A 1 197 ? -4.394 -4.396 -11.994 1.00 95.00 197 THR A O 1
ATOM 1518 N N . PHE A 1 198 ? -3.974 -2.751 -10.515 1.00 94.50 198 PHE A N 1
ATOM 1519 C CA . PHE A 1 198 ? -5.383 -2.463 -10.217 1.00 94.50 198 PHE A CA 1
ATOM 1520 C C . PHE A 1 198 ? -5.956 -1.296 -11.024 1.00 94.50 198 PHE A C 1
ATOM 1522 O O . PHE A 1 198 ? -7.154 -1.273 -11.299 1.00 94.50 198 PHE A O 1
ATOM 1529 N N . PHE A 1 199 ? -5.117 -0.345 -11.437 1.00 95.12 199 PHE A N 1
ATOM 1530 C CA . PHE A 1 199 ? -5.522 0.870 -12.147 1.00 95.12 199 PHE A CA 1
ATOM 1531 C C . PHE A 1 199 ? -4.603 1.178 -13.347 1.00 95.12 199 PHE A C 1
ATOM 1533 O O . PHE A 1 199 ? -4.131 2.305 -13.478 1.00 95.12 199 PHE A O 1
ATOM 1540 N N . PRO A 1 200 ? -4.363 0.222 -14.266 1.00 93.88 200 PRO A N 1
ATOM 1541 C CA . PRO A 1 200 ? -3.377 0.349 -15.347 1.00 93.88 200 PRO A CA 1
ATOM 1542 C C . PRO A 1 200 ? -3.504 1.640 -16.169 1.00 93.88 200 PRO A C 1
ATOM 1544 O O . PRO A 1 200 ? -2.499 2.267 -16.502 1.00 93.88 200 PRO A O 1
ATOM 1547 N N . SER A 1 201 ? -4.732 2.079 -16.458 1.00 93.00 201 SER A N 1
ATOM 1548 C CA . SER A 1 201 ? -4.993 3.287 -17.250 1.00 93.00 201 SER A CA 1
ATOM 1549 C C . SER A 1 201 ? -4.479 4.580 -16.611 1.00 93.00 201 SER A C 1
ATOM 1551 O O . SER A 1 201 ? -4.306 5.565 -17.326 1.00 93.00 201 SER A O 1
ATOM 1553 N N . SER A 1 202 ? -4.221 4.611 -15.298 1.00 94.88 202 SER A N 1
ATOM 1554 C CA . SER A 1 202 ? -3.724 5.819 -14.630 1.00 94.88 202 SER A CA 1
ATOM 1555 C C . SER A 1 202 ? -2.283 6.168 -15.006 1.00 94.88 202 SER A C 1
ATOM 1557 O O . SER A 1 202 ? -1.864 7.292 -14.761 1.00 94.88 202 SER A O 1
ATOM 1559 N N . LEU A 1 203 ? -1.529 5.231 -15.594 1.00 94.31 203 LEU A N 1
ATOM 1560 C CA . LEU A 1 203 ? -0.128 5.425 -15.986 1.00 94.31 203 LEU A CA 1
ATOM 1561 C C . LEU A 1 203 ? 0.038 5.854 -17.456 1.00 94.31 203 LEU A C 1
ATOM 1563 O O . LEU A 1 203 ? 1.156 6.068 -17.910 1.00 94.31 203 LEU A O 1
ATOM 1567 N N . HIS A 1 204 ? -1.044 5.973 -18.231 1.00 90.38 204 HIS A N 1
ATOM 1568 C CA . HIS A 1 204 ? -0.952 6.122 -19.689 1.00 90.38 204 HIS A CA 1
ATOM 1569 C C . HIS A 1 204 ? -0.064 7.299 -20.137 1.00 90.38 204 HIS A C 1
ATOM 1571 O O . HIS A 1 204 ? 0.738 7.154 -21.058 1.00 90.38 204 HIS A O 1
ATOM 1577 N N . HIS A 1 205 ? -0.166 8.448 -19.461 1.00 90.75 205 HIS A N 1
ATOM 1578 C CA . HIS A 1 205 ? 0.615 9.646 -19.786 1.00 90.75 205 HIS A CA 1
ATOM 1579 C C . HIS A 1 205 ? 2.072 9.588 -19.309 1.00 90.75 205 HIS A C 1
ATOM 1581 O O . HIS A 1 205 ? 2.931 10.229 -19.908 1.00 90.75 205 HIS A O 1
ATOM 1587 N N . ASP A 1 206 ? 2.356 8.783 -18.288 1.00 93.69 206 ASP A N 1
ATOM 1588 C CA . ASP A 1 206 ? 3.659 8.714 -17.622 1.00 93.69 206 ASP A CA 1
ATOM 1589 C C . ASP A 1 206 ? 4.429 7.431 -17.954 1.00 93.69 206 ASP A C 1
ATOM 1591 O O . ASP A 1 206 ? 5.474 7.161 -17.363 1.00 93.69 206 ASP A O 1
ATOM 1595 N N . TYR A 1 207 ? 3.933 6.635 -18.908 1.00 93.56 207 TYR A N 1
ATOM 1596 C CA . TYR A 1 207 ? 4.490 5.332 -19.271 1.00 93.56 207 TYR A CA 1
ATOM 1597 C C . TYR A 1 207 ? 5.996 5.382 -19.533 1.00 93.56 207 TYR A C 1
ATOM 1599 O O . TYR A 1 207 ? 6.759 4.635 -18.927 1.00 93.56 207 TYR A O 1
ATOM 1607 N N . GLU A 1 208 ? 6.429 6.261 -20.440 1.00 93.25 208 GLU A N 1
ATOM 1608 C CA . GLU A 1 208 ? 7.836 6.346 -20.850 1.00 93.25 208 GLU A CA 1
ATOM 1609 C C . GLU A 1 208 ? 8.712 6.864 -19.700 1.00 93.25 208 GLU A C 1
ATOM 1611 O O . GLU A 1 208 ? 9.844 6.415 -19.525 1.00 93.25 208 GLU A O 1
ATOM 1616 N N . THR A 1 209 ? 8.175 7.757 -18.862 1.00 95.62 209 THR A N 1
ATOM 1617 C CA . THR A 1 209 ? 8.859 8.253 -17.660 1.00 95.62 209 THR A CA 1
ATOM 1618 C C . THR A 1 209 ? 9.047 7.131 -16.638 1.00 95.62 209 THR A C 1
ATOM 1620 O O . THR A 1 209 ? 10.134 6.981 -16.078 1.00 95.62 209 THR A O 1
ATOM 1623 N N . ALA A 1 210 ? 8.016 6.312 -16.420 1.00 96.25 210 ALA A N 1
ATOM 1624 C CA . ALA A 1 210 ? 8.073 5.151 -15.541 1.00 96.25 210 ALA A CA 1
ATOM 1625 C C . ALA A 1 210 ? 9.046 4.085 -16.063 1.00 96.25 210 ALA A C 1
ATOM 1627 O O . ALA A 1 210 ? 9.866 3.577 -15.296 1.00 96.25 210 ALA A O 1
ATOM 1628 N N . GLU A 1 211 ? 9.008 3.791 -17.367 1.00 94.88 211 GLU A N 1
ATOM 1629 C CA . GLU A 1 211 ? 9.956 2.887 -18.027 1.00 94.88 211 GLU A CA 1
ATOM 1630 C C . GLU A 1 211 ? 11.398 3.365 -17.812 1.00 94.88 211 GLU A C 1
ATOM 1632 O O . GLU A 1 211 ? 12.234 2.609 -17.310 1.00 94.88 211 GLU A O 1
ATOM 1637 N N . ALA A 1 212 ? 11.683 4.635 -18.111 1.00 94.06 212 ALA A N 1
ATOM 1638 C CA . ALA A 1 212 ? 13.015 5.210 -17.963 1.00 94.06 212 ALA A CA 1
ATOM 1639 C C . ALA A 1 212 ? 13.512 5.178 -16.509 1.00 94.06 212 ALA A C 1
ATOM 1641 O O . ALA A 1 212 ? 14.659 4.791 -16.263 1.00 94.06 212 ALA A O 1
ATOM 1642 N N . ALA A 1 213 ? 12.656 5.527 -15.541 1.00 95.38 213 ALA A N 1
ATOM 1643 C CA . ALA A 1 213 ? 12.997 5.493 -14.121 1.00 95.38 213 ALA A CA 1
ATOM 1644 C C . ALA A 1 213 ? 13.404 4.076 -13.680 1.00 95.38 213 ALA A C 1
ATOM 1646 O O . ALA A 1 213 ? 14.485 3.890 -13.116 1.00 95.38 213 ALA A O 1
ATOM 1647 N N . ILE A 1 214 ? 12.606 3.058 -14.016 1.00 94.69 214 ILE A N 1
ATOM 1648 C CA . ILE A 1 214 ? 12.886 1.660 -13.654 1.00 94.69 214 ILE A CA 1
ATOM 1649 C C . ILE A 1 214 ? 14.158 1.149 -14.346 1.00 94.69 214 ILE A C 1
ATOM 1651 O O . ILE A 1 214 ? 15.031 0.565 -13.696 1.00 94.69 214 ILE A O 1
ATOM 1655 N N . VAL A 1 215 ? 14.301 1.395 -15.653 1.00 92.00 215 VAL A N 1
ATOM 1656 C CA . VAL A 1 215 ? 15.474 0.960 -16.428 1.00 92.00 215 VAL A CA 1
ATOM 1657 C C . VAL A 1 215 ? 16.750 1.600 -15.883 1.00 92.00 215 VAL A C 1
ATOM 1659 O O . VAL A 1 215 ? 17.755 0.905 -15.723 1.00 92.00 215 VAL A O 1
ATOM 1662 N N . SER A 1 216 ? 16.717 2.886 -15.521 1.00 91.38 216 SER A N 1
ATOM 1663 C CA . SER A 1 216 ? 17.874 3.568 -14.930 1.00 91.38 216 SER A CA 1
ATOM 1664 C C . SER A 1 216 ? 18.350 2.882 -13.642 1.00 91.38 216 SER A C 1
ATOM 1666 O O . SER A 1 216 ? 19.553 2.672 -13.453 1.00 91.38 216 SER A O 1
ATOM 1668 N N . LYS A 1 217 ? 17.415 2.438 -12.789 1.00 91.44 217 LYS A N 1
ATOM 1669 C CA . LYS A 1 217 ? 17.719 1.756 -11.526 1.00 91.44 217 LYS A CA 1
ATOM 1670 C C . LYS A 1 217 ? 18.339 0.383 -11.781 1.00 91.44 217 LYS A C 1
ATOM 1672 O O . LYS A 1 217 ? 19.371 0.077 -11.179 1.00 91.44 217 LYS A O 1
ATOM 1677 N N . ILE A 1 218 ? 17.809 -0.391 -12.733 1.00 90.06 218 ILE A N 1
ATOM 1678 C CA . ILE A 1 218 ? 18.386 -1.683 -13.152 1.00 90.06 218 ILE A CA 1
ATOM 1679 C C . ILE A 1 218 ? 19.811 -1.500 -13.697 1.00 90.06 218 ILE A C 1
ATOM 1681 O O . ILE A 1 218 ? 20.735 -2.210 -13.292 1.00 90.06 218 ILE A O 1
ATOM 1685 N N . MET A 1 219 ? 20.012 -0.516 -14.577 1.00 85.50 219 MET A N 1
ATOM 1686 C CA . MET A 1 219 ? 21.297 -0.283 -15.246 1.00 85.50 219 MET A CA 1
ATOM 1687 C C . MET A 1 219 ? 22.366 0.312 -14.326 1.00 85.50 219 MET A C 1
ATOM 1689 O O . MET A 1 219 ? 23.555 0.145 -14.592 1.00 85.50 219 MET A O 1
ATOM 1693 N N . SER A 1 220 ? 21.973 0.951 -13.220 1.00 85.25 220 SER A N 1
ATOM 1694 C CA . SER A 1 220 ? 22.909 1.527 -12.247 1.00 85.25 220 SER A CA 1
ATOM 1695 C C . SER A 1 220 ? 23.808 0.487 -11.561 1.00 85.25 220 SER A C 1
ATOM 1697 O O . SER A 1 220 ? 24.887 0.836 -11.087 1.00 85.25 220 SER A O 1
ATOM 1699 N N . ARG A 1 221 ? 23.374 -0.786 -11.491 1.00 77.69 221 ARG A N 1
ATOM 1700 C CA . ARG A 1 221 ? 24.068 -1.905 -10.813 1.00 77.69 221 ARG A CA 1
ATOM 1701 C C . ARG A 1 221 ? 24.397 -1.658 -9.330 1.00 77.69 221 ARG A C 1
ATOM 1703 O O . ARG A 1 221 ? 25.222 -2.373 -8.767 1.00 77.69 221 ARG A O 1
ATOM 1710 N N . LYS A 1 222 ? 23.762 -0.668 -8.692 1.00 88.12 222 LYS A N 1
ATOM 1711 C CA . LYS A 1 222 ? 23.996 -0.307 -7.281 1.00 88.12 222 LYS A CA 1
ATOM 1712 C C . LYS A 1 222 ? 23.171 -1.136 -6.289 1.00 88.12 222 LYS A C 1
ATOM 1714 O O . LYS A 1 222 ? 23.510 -1.166 -5.112 1.00 88.12 222 LYS A O 1
ATOM 1719 N N . TYR A 1 223 ? 22.105 -1.781 -6.757 1.00 90.00 223 TYR A N 1
ATOM 1720 C CA . TYR A 1 223 ? 21.088 -2.402 -5.907 1.00 90.00 223 TYR A CA 1
ATOM 1721 C C . TYR A 1 223 ? 21.292 -3.905 -5.720 1.00 90.00 223 TYR A C 1
ATOM 1723 O O . TYR A 1 223 ? 21.865 -4.591 -6.572 1.00 90.00 223 TYR A O 1
ATOM 1731 N N . SER A 1 224 ? 20.774 -4.424 -4.609 1.00 91.44 224 SER A N 1
ATOM 1732 C CA . SER A 1 224 ? 20.741 -5.853 -4.317 1.00 91.44 224 SER A CA 1
ATOM 1733 C C . SER A 1 224 ? 19.977 -6.642 -5.389 1.00 91.44 224 SER A C 1
ATOM 1735 O O . SER A 1 224 ? 19.057 -6.138 -6.035 1.00 91.44 224 SER A O 1
ATOM 1737 N N . VAL A 1 225 ? 20.313 -7.926 -5.561 1.00 90.19 225 VAL A N 1
ATOM 1738 C CA . VAL A 1 225 ? 19.624 -8.814 -6.523 1.00 90.19 225 VAL A CA 1
ATOM 1739 C C . VAL A 1 225 ? 18.115 -8.863 -6.255 1.00 90.19 225 VAL A C 1
ATOM 1741 O O . VAL A 1 225 ? 17.318 -8.877 -7.190 1.00 90.19 225 VAL A O 1
ATOM 1744 N N . ASN A 1 226 ? 17.709 -8.834 -4.983 1.00 91.62 226 ASN A N 1
ATOM 1745 C CA . ASN A 1 226 ? 16.300 -8.807 -4.594 1.00 91.62 226 ASN A CA 1
ATOM 1746 C C . ASN A 1 226 ? 15.596 -7.526 -5.059 1.00 91.62 226 ASN A C 1
ATOM 1748 O O . ASN A 1 226 ? 14.467 -7.598 -5.539 1.00 91.62 226 ASN A O 1
ATOM 1752 N N . MET A 1 227 ? 16.259 -6.373 -4.967 1.00 94.12 227 MET A N 1
ATOM 1753 C CA . MET A 1 227 ? 15.720 -5.116 -5.485 1.00 94.12 227 MET A CA 1
ATOM 1754 C C . MET A 1 227 ? 15.682 -5.083 -7.012 1.00 94.12 227 MET A C 1
ATOM 1756 O O . MET A 1 227 ? 14.667 -4.698 -7.588 1.00 94.12 227 MET A O 1
ATOM 1760 N N . LEU A 1 228 ? 16.728 -5.573 -7.686 1.00 92.94 228 LEU A N 1
ATOM 1761 C CA . LEU A 1 228 ? 16.738 -5.697 -9.148 1.00 92.94 228 LEU A CA 1
ATOM 1762 C C . LEU A 1 228 ? 15.588 -6.576 -9.661 1.00 92.94 228 LEU A C 1
ATOM 1764 O O . LEU A 1 228 ? 14.968 -6.233 -10.665 1.00 92.94 228 LEU A O 1
ATOM 1768 N N . LYS A 1 229 ? 15.241 -7.658 -8.948 1.00 93.56 229 LYS A N 1
ATOM 1769 C CA . LYS A 1 229 ? 14.066 -8.490 -9.258 1.00 93.56 229 LYS A CA 1
ATOM 1770 C C . LYS A 1 229 ? 12.750 -7.718 -9.165 1.00 93.56 229 LYS A C 1
ATOM 1772 O O . LYS A 1 229 ? 11.895 -7.898 -10.026 1.00 93.56 229 LYS A O 1
ATOM 1777 N N . LYS A 1 230 ? 12.587 -6.847 -8.164 1.00 95.31 230 LYS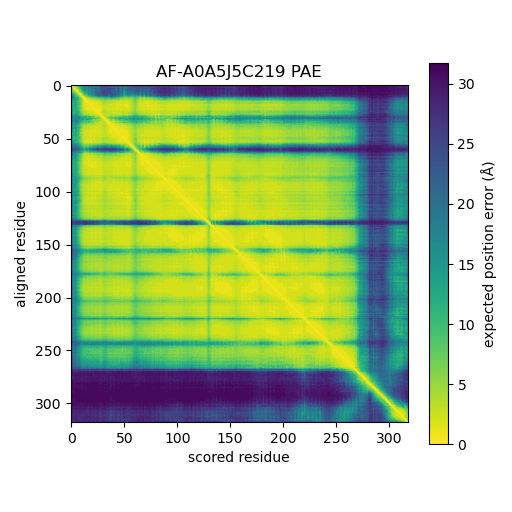 A N 1
ATOM 1778 C CA . LYS A 1 230 ? 11.383 -6.009 -8.014 1.00 95.31 230 LYS A CA 1
ATOM 1779 C C . LYS A 1 230 ? 11.262 -4.991 -9.147 1.00 95.31 230 LYS A C 1
ATOM 1781 O O . LYS A 1 230 ? 10.184 -4.853 -9.717 1.00 95.31 230 LYS A O 1
ATOM 1786 N N . TYR A 1 231 ? 12.366 -4.350 -9.534 1.00 95.44 231 TYR A N 1
ATOM 1787 C CA . TYR A 1 231 ? 12.388 -3.466 -10.703 1.00 95.44 231 TYR A CA 1
ATOM 1788 C C . TYR A 1 231 ? 12.069 -4.212 -12.000 1.00 95.44 231 TYR A C 1
ATOM 1790 O O . TYR A 1 231 ? 11.242 -3.751 -12.779 1.00 95.44 231 TYR A O 1
ATOM 1798 N N . ALA A 1 232 ? 12.672 -5.384 -12.213 1.00 92.50 232 ALA A N 1
ATOM 1799 C CA . ALA A 1 232 ? 12.398 -6.210 -13.386 1.00 92.50 232 ALA A CA 1
ATOM 1800 C C . ALA A 1 232 ? 10.927 -6.654 -13.444 1.00 92.50 232 ALA A C 1
ATOM 1802 O O . ALA A 1 232 ? 10.304 -6.581 -14.500 1.00 92.50 232 ALA A O 1
ATOM 1803 N N . HIS A 1 233 ? 10.351 -7.048 -12.306 1.00 94.88 233 HIS A N 1
ATOM 1804 C CA . HIS A 1 233 ? 8.931 -7.375 -12.209 1.00 94.88 233 HIS A CA 1
ATOM 1805 C C . HIS A 1 233 ? 8.039 -6.170 -12.548 1.00 94.88 233 HIS A C 1
ATOM 1807 O O . HIS A 1 233 ? 7.103 -6.301 -13.331 1.00 94.88 233 HIS A O 1
ATOM 1813 N N . CYS A 1 234 ? 8.360 -4.981 -12.028 1.00 96.19 234 CYS A N 1
ATOM 1814 C CA . CYS A 1 234 ? 7.632 -3.753 -12.350 1.00 96.19 234 CYS A CA 1
ATOM 1815 C C . CYS A 1 234 ? 7.694 -3.423 -13.852 1.00 96.19 234 CYS A C 1
ATOM 1817 O O . CYS A 1 234 ? 6.666 -3.151 -14.472 1.00 96.19 234 CYS A O 1
ATOM 1819 N N . LEU A 1 235 ? 8.881 -3.539 -14.460 1.00 94.44 235 LEU A N 1
ATOM 1820 C CA . LEU A 1 235 ? 9.091 -3.347 -15.899 1.00 94.44 235 LEU A CA 1
ATOM 1821 C C . LEU A 1 235 ? 8.250 -4.321 -16.740 1.00 94.44 235 LEU A C 1
ATOM 1823 O O . LEU A 1 235 ? 7.671 -3.920 -17.746 1.00 94.44 235 LEU A O 1
ATOM 1827 N N . ALA A 1 236 ? 8.133 -5.579 -16.307 1.00 92.25 236 ALA A N 1
ATOM 1828 C CA . ALA A 1 236 ? 7.305 -6.585 -16.972 1.00 92.25 236 ALA A CA 1
ATOM 1829 C C . ALA A 1 236 ? 5.796 -6.291 -16.875 1.00 92.25 236 ALA A C 1
ATOM 1831 O O . ALA A 1 236 ? 5.032 -6.682 -17.755 1.00 92.25 236 ALA A O 1
ATOM 1832 N N . LEU A 1 237 ? 5.351 -5.590 -15.826 1.00 93.69 237 LEU A N 1
ATOM 1833 C CA . LEU A 1 237 ? 3.950 -5.201 -15.664 1.00 93.69 237 LEU A CA 1
ATOM 1834 C C . LEU A 1 237 ? 3.565 -3.981 -16.505 1.00 93.69 237 LEU A C 1
ATOM 1836 O O . LEU A 1 237 ? 2.407 -3.892 -16.915 1.00 93.69 237 LEU A O 1
ATOM 1840 N N . LEU A 1 238 ? 4.502 -3.062 -16.780 1.00 93.38 238 LEU A N 1
ATOM 1841 C CA . LEU A 1 238 ? 4.236 -1.790 -17.468 1.00 93.38 238 LEU A CA 1
ATOM 1842 C C . LEU A 1 238 ? 3.328 -1.895 -18.706 1.00 93.38 238 LEU A C 1
ATOM 1844 O O . LEU A 1 238 ? 2.378 -1.113 -18.779 1.00 93.38 238 LEU A O 1
ATOM 1848 N N . PRO A 1 239 ? 3.526 -2.834 -19.652 1.00 92.00 239 PRO A N 1
ATOM 1849 C CA . PRO A 1 239 ? 2.679 -2.976 -20.842 1.00 92.00 239 PRO A CA 1
ATOM 1850 C C . PRO A 1 239 ? 1.173 -3.060 -20.557 1.00 92.00 239 PRO A C 1
ATOM 1852 O O . PRO A 1 239 ? 0.377 -2.583 -21.364 1.00 92.00 239 PRO A O 1
ATOM 1855 N N . LYS A 1 240 ? 0.764 -3.574 -19.385 1.00 89.94 240 LYS A N 1
ATOM 1856 C CA . LYS A 1 240 ? -0.652 -3.631 -18.977 1.00 89.94 240 LYS A CA 1
ATOM 1857 C C . LYS A 1 240 ? -1.333 -2.261 -18.966 1.00 89.94 240 LYS A C 1
ATOM 1859 O O . LYS A 1 240 ? -2.537 -2.187 -19.174 1.00 89.94 240 LYS A O 1
ATOM 1864 N N . SER A 1 241 ? -0.580 -1.182 -18.746 1.00 88.69 241 SER A N 1
ATOM 1865 C CA . SER A 1 241 ? -1.105 0.192 -18.743 1.00 88.69 241 SER A CA 1
ATOM 1866 C C . SER A 1 241 ? -1.537 0.714 -20.116 1.00 88.69 241 SER A C 1
ATOM 1868 O O . SER A 1 241 ? -2.339 1.646 -20.189 1.00 88.69 241 SER A O 1
ATOM 1870 N N . ARG A 1 242 ? -1.048 0.107 -21.206 1.00 86.12 242 ARG A N 1
ATOM 1871 C CA . ARG A 1 242 ? -1.454 0.451 -22.577 1.00 86.12 242 ARG A CA 1
ATOM 1872 C C . ARG A 1 242 ? -2.601 -0.420 -23.083 1.00 86.12 242 ARG A C 1
ATOM 1874 O O . ARG A 1 242 ? -3.461 0.071 -23.804 1.00 86.12 242 ARG A O 1
ATOM 1881 N N . GLY A 1 243 ? -2.676 -1.664 -22.610 1.00 78.25 243 GLY A N 1
ATOM 1882 C CA . GLY A 1 243 ? -3.811 -2.557 -22.852 1.00 78.25 243 GLY A CA 1
ATOM 1883 C C . GLY A 1 243 ? -3.851 -3.193 -24.245 1.00 78.25 243 GLY A C 1
ATOM 1884 O O . GLY A 1 243 ? -4.800 -3.915 -24.535 1.00 78.25 243 GLY A O 1
ATOM 1885 N N . ASP A 1 244 ? -2.842 -2.957 -25.088 1.00 83.19 244 ASP A N 1
ATOM 1886 C CA . ASP A 1 244 ? -2.669 -3.597 -26.394 1.00 83.19 244 ASP A CA 1
ATOM 1887 C C . ASP A 1 244 ? -1.611 -4.718 -26.363 1.00 83.19 244 ASP A C 1
ATOM 1889 O O . ASP A 1 244 ? -0.635 -4.666 -25.610 1.00 83.19 244 ASP A O 1
ATOM 1893 N N . GLU A 1 245 ? -1.813 -5.748 -27.192 1.00 78.94 245 GLU A N 1
ATOM 1894 C CA . GLU A 1 245 ? -0.897 -6.897 -27.312 1.00 78.94 245 GLU A CA 1
ATOM 1895 C C . GLU A 1 245 ? 0.480 -6.492 -27.874 1.00 78.94 245 GLU A C 1
ATOM 1897 O O . GLU A 1 245 ? 1.511 -7.073 -27.509 1.00 78.94 245 GLU A O 1
ATOM 1902 N N . ASP A 1 246 ? 0.516 -5.456 -28.715 1.00 88.12 246 ASP A N 1
ATOM 1903 C CA . ASP A 1 246 ? 1.734 -4.964 -29.363 1.00 88.12 246 ASP A CA 1
ATOM 1904 C C . ASP A 1 246 ? 2.723 -4.371 -28.348 1.00 88.12 246 ASP A C 1
ATOM 1906 O O . ASP A 1 246 ? 3.937 -4.539 -28.484 1.00 88.12 246 ASP A O 1
ATOM 1910 N N . SER A 1 247 ? 2.223 -3.745 -27.281 1.00 87.00 247 SER A N 1
ATOM 1911 C CA . SER A 1 247 ? 3.032 -3.136 -26.225 1.00 87.00 247 SER A CA 1
ATOM 1912 C C . S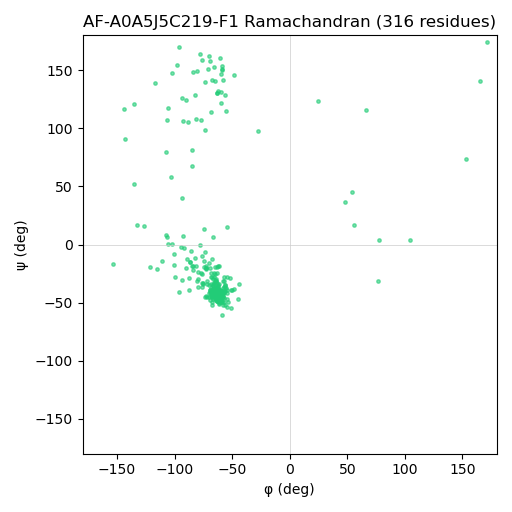ER A 1 247 ? 3.903 -4.147 -25.487 1.00 87.00 247 SER A C 1
ATOM 1914 O O . SER A 1 247 ? 5.029 -3.818 -25.101 1.00 87.00 247 SER A O 1
ATOM 1916 N N . TRP A 1 248 ? 3.438 -5.389 -25.311 1.00 87.50 248 TRP A N 1
ATOM 1917 C CA . TRP A 1 248 ? 4.276 -6.423 -24.704 1.00 87.50 248 TRP A CA 1
ATOM 1918 C C . TRP A 1 248 ? 5.390 -6.874 -25.645 1.00 87.50 248 TRP A C 1
ATOM 1920 O O . TRP A 1 248 ? 6.556 -6.949 -25.250 1.00 87.50 248 TRP A O 1
ATOM 1930 N N . SER A 1 249 ? 5.043 -7.103 -26.912 1.00 88.56 249 SER A N 1
ATOM 1931 C CA . SER A 1 249 ? 6.001 -7.472 -27.957 1.00 88.56 249 SER A CA 1
ATOM 1932 C C . SER A 1 249 ? 7.085 -6.404 -28.127 1.00 88.56 249 SER A C 1
ATOM 1934 O O . SER A 1 249 ? 8.271 -6.729 -28.209 1.00 88.56 249 SER A O 1
ATOM 1936 N N . LEU A 1 250 ? 6.698 -5.126 -28.094 1.00 89.31 250 LEU A N 1
ATOM 1937 C CA . LEU A 1 250 ? 7.617 -3.993 -28.149 1.00 89.31 250 LEU A CA 1
ATOM 1938 C C . LEU A 1 250 ? 8.555 -3.953 -26.935 1.00 89.31 250 LEU A C 1
ATOM 1940 O O . LEU A 1 250 ? 9.757 -3.757 -27.107 1.00 89.31 250 LEU A O 1
ATOM 1944 N N . MET A 1 251 ? 8.042 -4.172 -25.719 1.00 89.44 251 MET A N 1
ATOM 1945 C CA . MET A 1 251 ? 8.870 -4.240 -24.507 1.00 89.44 251 MET A CA 1
ATOM 1946 C C . MET A 1 251 ? 9.903 -5.372 -24.602 1.00 89.44 251 MET A C 1
ATOM 1948 O O . MET A 1 251 ? 11.091 -5.158 -24.357 1.00 89.44 251 MET A O 1
ATOM 1952 N N . MET A 1 252 ? 9.485 -6.560 -25.043 1.00 87.38 252 MET A N 1
ATOM 1953 C CA . MET A 1 252 ? 10.395 -7.689 -25.259 1.00 87.38 252 MET A CA 1
ATOM 1954 C C . MET A 1 252 ? 11.452 -7.384 -26.325 1.00 87.38 252 MET A C 1
ATOM 1956 O O . MET A 1 252 ? 12.627 -7.708 -26.140 1.00 87.38 252 MET A O 1
ATOM 1960 N N . GLN A 1 253 ? 11.074 -6.712 -27.414 1.00 88.75 253 GLN A N 1
ATOM 1961 C CA . GLN A 1 253 ? 12.016 -6.279 -28.443 1.00 88.75 253 GLN A CA 1
ATOM 1962 C C . GLN A 1 253 ? 13.042 -5.280 -27.890 1.00 88.75 253 GLN A C 1
ATOM 1964 O O . GLN A 1 253 ? 14.242 -5.469 -28.104 1.00 88.75 253 GLN A O 1
ATOM 1969 N N . LYS A 1 254 ? 12.596 -4.252 -27.151 1.00 88.62 254 LYS A N 1
ATOM 1970 C CA . LYS A 1 254 ? 13.478 -3.281 -26.481 1.00 88.62 254 LYS A CA 1
ATOM 1971 C C . LYS A 1 254 ? 14.484 -3.999 -25.573 1.00 88.62 254 LYS A C 1
ATOM 1973 O O . LYS A 1 254 ? 15.684 -3.748 -25.676 1.00 88.62 254 LYS A O 1
ATOM 1978 N N . LEU A 1 255 ? 14.017 -4.950 -24.757 1.00 85.00 255 LEU A N 1
ATOM 1979 C CA . LEU A 1 255 ? 14.866 -5.752 -23.870 1.00 85.00 255 LEU A CA 1
ATOM 1980 C C . LEU A 1 255 ? 15.909 -6.571 -24.642 1.00 85.00 255 LEU A C 1
ATOM 1982 O O . LEU A 1 255 ? 17.094 -6.508 -24.315 1.00 85.00 255 LEU A O 1
ATOM 1986 N N . LEU A 1 256 ? 15.502 -7.304 -25.683 1.00 85.12 256 LEU A N 1
ATOM 1987 C CA . LEU A 1 256 ? 16.415 -8.102 -26.510 1.00 85.12 256 LEU A CA 1
ATOM 1988 C C . LEU A 1 256 ? 17.498 -7.242 -27.169 1.00 85.12 256 LEU A C 1
ATOM 1990 O O . LEU A 1 256 ? 18.671 -7.620 -27.167 1.00 85.12 256 LEU A O 1
ATOM 1994 N N . ILE A 1 257 ? 17.126 -6.064 -27.676 1.00 85.38 257 ILE A N 1
ATOM 1995 C CA . ILE A 1 257 ? 18.077 -5.102 -28.242 1.00 85.38 257 ILE A CA 1
ATOM 1996 C C . ILE A 1 257 ? 19.050 -4.623 -27.162 1.00 85.38 257 ILE A C 1
ATOM 1998 O O . ILE A 1 257 ? 20.261 -4.668 -27.380 1.00 85.38 257 ILE A O 1
ATOM 2002 N N . SER A 1 258 ? 18.562 -4.219 -25.984 1.00 82.00 258 SER A N 1
ATOM 2003 C CA . SER A 1 258 ? 19.427 -3.783 -24.882 1.00 82.00 258 SER A CA 1
ATOM 2004 C C . SER A 1 258 ? 20.401 -4.874 -24.433 1.00 82.00 258 SER A C 1
ATOM 2006 O O . SER A 1 258 ? 21.568 -4.572 -24.186 1.00 82.00 258 SER A O 1
ATOM 2008 N N . ILE A 1 259 ? 19.968 -6.137 -24.359 1.00 80.19 259 ILE A N 1
ATOM 2009 C CA . ILE A 1 259 ? 20.849 -7.272 -24.046 1.00 80.19 259 ILE A CA 1
ATOM 2010 C C . ILE A 1 259 ? 21.923 -7.410 -25.120 1.00 80.19 259 ILE A C 1
ATOM 2012 O O . ILE A 1 259 ? 23.102 -7.499 -24.790 1.00 80.19 259 ILE A O 1
ATOM 2016 N N . ASN A 1 260 ? 21.531 -7.397 -26.396 1.00 83.06 260 ASN A N 1
ATOM 2017 C CA . ASN A 1 260 ? 22.466 -7.535 -27.505 1.00 83.06 260 ASN A CA 1
ATOM 2018 C C . ASN A 1 260 ? 23.525 -6.423 -27.500 1.00 83.06 260 ASN A C 1
ATOM 2020 O O . ASN A 1 260 ? 24.706 -6.716 -27.664 1.00 83.06 260 ASN A O 1
ATOM 2024 N N . VAL A 1 261 ? 23.126 -5.171 -27.255 1.00 82.62 261 VAL A N 1
ATOM 2025 C CA . VAL A 1 261 ? 24.053 -4.033 -27.132 1.00 82.62 261 VAL A CA 1
ATOM 2026 C C . VAL A 1 261 ? 25.015 -4.244 -25.961 1.00 82.62 261 VAL A C 1
ATOM 2028 O O . VAL A 1 261 ? 26.223 -4.224 -26.160 1.00 82.62 261 VAL A O 1
ATOM 2031 N N . ASN A 1 262 ? 24.506 -4.564 -24.766 1.00 77.38 262 ASN A N 1
ATOM 2032 C CA . ASN A 1 262 ? 25.352 -4.784 -23.586 1.00 77.38 262 ASN A CA 1
ATOM 2033 C C . ASN A 1 262 ? 26.318 -5.970 -23.753 1.00 77.38 262 ASN A C 1
ATOM 2035 O O . ASN A 1 262 ? 27.450 -5.915 -23.274 1.00 77.38 262 ASN A O 1
ATOM 2039 N N . LEU A 1 263 ? 25.882 -7.049 -24.411 1.00 78.56 263 LEU A N 1
ATOM 2040 C CA . LEU A 1 263 ? 26.747 -8.181 -24.741 1.00 78.56 263 LEU A CA 1
ATOM 2041 C C . LEU A 1 263 ? 27.805 -7.767 -25.760 1.00 78.56 263 LEU A C 1
ATOM 2043 O O . LEU A 1 263 ? 28.979 -8.055 -25.553 1.00 78.56 263 LEU A O 1
ATOM 2047 N N . THR A 1 264 ? 27.409 -7.064 -26.821 1.00 80.69 264 THR A N 1
ATOM 2048 C CA . THR A 1 264 ? 28.334 -6.572 -27.849 1.00 80.69 264 THR A CA 1
ATOM 2049 C C . THR A 1 264 ? 29.408 -5.685 -27.229 1.00 80.69 264 THR A C 1
ATOM 2051 O O . THR A 1 264 ? 30.584 -5.912 -27.486 1.00 80.69 264 THR A O 1
ATOM 2054 N N . ASP A 1 265 ? 29.040 -4.761 -26.342 1.00 76.31 265 ASP A N 1
ATOM 2055 C CA . ASP A 1 265 ? 29.987 -3.895 -25.634 1.00 76.31 265 ASP A CA 1
ATOM 2056 C C . ASP A 1 265 ? 30.923 -4.695 -24.715 1.00 76.31 265 ASP A C 1
ATOM 2058 O O . ASP A 1 265 ? 32.138 -4.478 -24.696 1.00 76.31 265 ASP A O 1
ATOM 2062 N N . ALA A 1 266 ? 30.381 -5.674 -23.980 1.00 76.0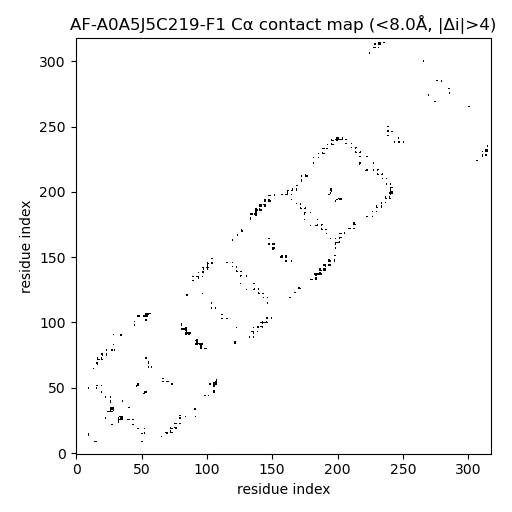0 266 ALA A N 1
ATOM 2063 C CA . ALA A 1 266 ? 31.174 -6.550 -23.120 1.00 76.00 266 ALA A CA 1
ATOM 2064 C C . ALA A 1 266 ? 32.177 -7.402 -23.920 1.00 76.00 266 ALA A C 1
ATOM 2066 O O . ALA A 1 266 ? 33.303 -7.616 -23.464 1.00 76.00 266 ALA A O 1
ATOM 2067 N N . PHE A 1 267 ? 31.789 -7.867 -25.112 1.00 74.31 267 PHE A N 1
ATOM 2068 C CA . PHE A 1 267 ? 32.643 -8.648 -26.007 1.00 74.31 267 PHE A CA 1
ATOM 2069 C C . PHE A 1 267 ? 33.607 -7.787 -26.826 1.00 74.31 267 PHE A C 1
ATOM 2071 O O . PHE A 1 267 ? 34.728 -8.218 -27.064 1.00 74.31 267 PHE A O 1
ATOM 2078 N N . ALA A 1 268 ? 33.251 -6.553 -27.181 1.00 73.94 268 ALA A N 1
ATOM 2079 C CA . ALA A 1 268 ? 34.161 -5.613 -27.833 1.00 73.94 268 ALA A CA 1
ATOM 2080 C C . ALA A 1 268 ? 35.343 -5.236 -26.919 1.00 73.94 268 ALA A C 1
ATOM 2082 O O . ALA A 1 268 ? 36.459 -5.020 -27.393 1.00 73.94 268 ALA A O 1
ATOM 2083 N N . GLY A 1 269 ? 35.123 -5.212 -25.598 1.00 61.88 269 GLY A N 1
ATOM 2084 C CA . GLY A 1 269 ? 36.183 -5.057 -24.596 1.00 61.88 269 GLY A CA 1
ATOM 2085 C C . GLY A 1 269 ? 37.071 -6.298 -24.408 1.00 61.88 269 GLY A C 1
ATOM 2086 O O . GLY A 1 269 ? 38.190 -6.186 -23.904 1.00 61.88 269 GLY A O 1
ATOM 2087 N N . LEU A 1 270 ? 36.612 -7.480 -24.834 1.00 60.06 270 LEU A N 1
ATOM 2088 C CA . LEU A 1 270 ? 37.394 -8.716 -24.876 1.00 60.06 270 LEU A CA 1
ATOM 2089 C C . LEU A 1 270 ? 38.185 -8.751 -26.191 1.00 60.06 270 LEU A C 1
ATOM 2091 O O . LEU A 1 270 ? 37.781 -9.394 -27.155 1.00 60.06 270 LEU A O 1
ATOM 2095 N N . ARG A 1 271 ? 39.333 -8.060 -26.239 1.00 56.81 271 ARG A N 1
ATOM 2096 C CA . ARG A 1 271 ? 40.294 -8.216 -27.350 1.00 56.81 271 ARG A CA 1
ATOM 2097 C C . ARG A 1 271 ? 40.564 -9.706 -27.616 1.00 56.81 271 ARG A C 1
ATOM 2099 O O . ARG A 1 271 ? 40.629 -10.491 -26.667 1.00 56.81 271 ARG A O 1
ATOM 2106 N N . GLU A 1 272 ? 40.778 -10.067 -28.886 1.00 54.06 272 GLU A N 1
ATOM 2107 C CA . GLU A 1 272 ? 40.992 -11.447 -29.376 1.00 54.06 272 GLU A CA 1
ATOM 2108 C C . GLU A 1 272 ? 41.954 -12.278 -28.505 1.00 54.06 272 GLU A C 1
ATOM 2110 O O . GLU A 1 272 ? 41.732 -13.469 -28.292 1.00 54.06 272 GLU A O 1
ATOM 2115 N N . GLU A 1 273 ? 42.970 -11.654 -27.907 1.00 49.53 273 GLU A N 1
ATOM 2116 C CA . GLU A 1 273 ? 43.969 -12.331 -27.071 1.00 49.53 273 GLU A CA 1
ATOM 2117 C C . GLU A 1 273 ? 43.432 -12.869 -25.730 1.00 49.53 273 GLU A C 1
ATOM 2119 O O . GLU A 1 273 ? 43.940 -13.864 -25.206 1.00 49.53 273 GLU A O 1
ATOM 2124 N N . ALA A 1 274 ? 42.385 -12.256 -25.166 1.00 51.81 274 ALA A N 1
ATOM 2125 C CA . ALA A 1 274 ? 41.755 -12.735 -23.936 1.00 51.81 274 ALA A CA 1
ATOM 2126 C C . ALA A 1 274 ? 40.800 -13.907 -24.209 1.00 51.81 274 ALA A C 1
ATOM 2128 O O . ALA A 1 274 ? 40.751 -14.852 -23.422 1.00 51.81 274 ALA A O 1
ATOM 2129 N N . ALA A 1 275 ? 40.087 -13.885 -25.340 1.00 49.47 275 ALA A N 1
ATOM 2130 C CA . ALA A 1 275 ? 39.145 -14.935 -25.729 1.00 49.47 275 ALA A CA 1
ATOM 2131 C C . ALA A 1 275 ? 39.842 -16.290 -25.959 1.00 49.47 275 ALA A C 1
ATOM 2133 O O . ALA A 1 275 ? 39.329 -17.326 -25.535 1.00 49.47 275 ALA A O 1
ATOM 2134 N N . VAL A 1 276 ? 41.053 -16.283 -26.532 1.00 51.94 276 VAL A N 1
ATOM 2135 C CA . VAL A 1 276 ? 41.855 -17.501 -26.746 1.00 51.94 276 VAL A CA 1
ATOM 2136 C C . VAL A 1 276 ? 42.227 -18.176 -25.421 1.00 51.94 276 VAL A C 1
ATOM 2138 O O . VAL A 1 276 ? 42.144 -19.397 -25.323 1.00 51.94 276 VAL A O 1
ATOM 2141 N N . LYS A 1 277 ? 42.552 -17.415 -24.363 1.00 52.97 277 LYS A N 1
ATOM 2142 C CA . LYS A 1 277 ? 42.873 -17.980 -23.036 1.00 52.97 277 LYS A CA 1
ATOM 2143 C C . LYS A 1 277 ? 41.683 -18.660 -22.350 1.00 52.97 277 LYS A C 1
ATOM 2145 O O . LYS A 1 277 ? 41.896 -19.601 -21.594 1.00 52.97 277 LYS A O 1
ATOM 2150 N N . PHE A 1 278 ? 40.450 -18.222 -22.613 1.00 49.03 278 PHE A N 1
ATOM 2151 C CA . PHE A 1 278 ? 39.237 -18.832 -22.045 1.00 49.03 278 PHE A CA 1
ATOM 2152 C C . PHE A 1 278 ? 38.758 -20.084 -22.797 1.00 49.03 278 PHE A C 1
ATOM 2154 O O . PHE A 1 278 ? 37.917 -20.815 -22.278 1.00 49.03 278 PHE A O 1
ATOM 2161 N N . LEU A 1 279 ? 39.301 -20.356 -23.988 1.00 51.69 279 LEU A N 1
ATOM 2162 C CA . LEU A 1 279 ? 39.002 -21.552 -24.785 1.00 51.69 279 LEU A CA 1
ATOM 2163 C C . LEU A 1 279 ? 39.972 -22.716 -24.512 1.00 51.69 279 LEU A C 1
ATOM 2165 O O . LEU A 1 279 ? 39.789 -23.805 -25.058 1.00 51.69 279 LEU A O 1
ATOM 2169 N N . VAL A 1 280 ? 40.992 -22.517 -23.668 1.00 51.62 280 VAL A N 1
ATOM 2170 C CA . VAL A 1 280 ? 41.954 -23.566 -23.300 1.00 51.62 280 VAL A CA 1
ATOM 2171 C C . VAL A 1 280 ? 41.458 -24.325 -22.059 1.00 51.62 280 VAL A C 1
ATOM 2173 O O . VAL A 1 280 ? 41.202 -23.705 -21.025 1.00 51.62 280 VAL A O 1
ATOM 2176 N N . PRO A 1 281 ? 41.319 -25.664 -22.118 1.00 46.75 281 PRO A N 1
ATOM 2177 C CA . PRO A 1 281 ? 40.922 -26.475 -20.968 1.00 46.75 281 PRO A CA 1
ATOM 2178 C C . PRO A 1 281 ? 41.908 -26.350 -19.790 1.00 46.75 281 PRO A C 1
ATOM 2180 O O . PRO A 1 281 ? 43.117 -26.247 -20.021 1.00 46.75 281 PRO A O 1
ATOM 2183 N N . PRO A 1 282 ? 41.437 -26.429 -18.528 1.00 46.00 282 PRO A N 1
ATOM 2184 C CA . PRO A 1 282 ? 42.303 -26.321 -17.356 1.00 46.00 282 PRO A CA 1
ATOM 2185 C C . PRO A 1 282 ? 43.376 -27.421 -17.367 1.00 46.00 282 PRO A C 1
ATOM 2187 O O . PRO A 1 282 ? 43.056 -28.608 -17.401 1.00 46.00 282 PRO A O 1
ATOM 2190 N N . GLY A 1 283 ? 44.652 -27.018 -17.344 1.00 51.78 283 GLY A N 1
ATOM 2191 C CA . GLY A 1 283 ? 45.811 -27.921 -17.306 1.00 51.78 283 GLY A CA 1
ATOM 2192 C C . GLY A 1 283 ? 46.581 -28.092 -18.622 1.00 51.78 283 GLY A C 1
ATOM 2193 O O . GLY A 1 283 ? 47.519 -28.885 -18.657 1.00 51.78 283 GLY A O 1
ATOM 2194 N N . LYS A 1 284 ? 46.228 -27.371 -19.694 1.00 50.53 284 LYS A N 1
ATOM 2195 C CA . LYS A 1 284 ? 47.044 -27.283 -20.918 1.00 50.53 284 LYS A CA 1
ATOM 2196 C C . LYS A 1 284 ? 47.516 -25.851 -21.147 1.00 50.53 284 LYS A C 1
ATOM 2198 O O . LYS A 1 284 ? 46.738 -24.919 -20.970 1.00 50.53 284 LYS A O 1
ATOM 2203 N N . ASP A 1 285 ? 48.769 -25.689 -21.562 1.00 47.19 285 ASP A N 1
ATOM 2204 C CA . ASP A 1 285 ? 49.284 -24.387 -21.980 1.00 47.19 285 ASP A CA 1
ATOM 2205 C C . ASP A 1 285 ? 48.601 -23.940 -23.287 1.00 47.19 285 ASP A C 1
ATOM 2207 O O . ASP A 1 285 ? 48.350 -24.776 -24.167 1.00 47.19 285 ASP A O 1
ATOM 2211 N N . PRO A 1 286 ? 48.282 -22.640 -23.444 1.00 46.53 286 PRO A N 1
ATOM 2212 C CA . PRO A 1 286 ? 47.811 -22.110 -24.715 1.00 46.53 286 PRO A CA 1
ATOM 2213 C C . PRO A 1 286 ? 48.878 -22.350 -25.786 1.00 46.53 286 PRO A C 1
ATOM 2215 O O . PRO A 1 286 ? 50.056 -22.059 -25.581 1.00 46.53 286 PRO A O 1
ATOM 2218 N N . SER A 1 287 ? 48.465 -22.887 -26.935 1.00 45.69 287 SER A N 1
ATOM 2219 C CA . SER A 1 287 ? 49.350 -23.043 -28.090 1.00 45.69 287 SER A CA 1
ATOM 2220 C C . SER A 1 287 ? 49.929 -21.677 -28.458 1.00 45.69 287 SER A C 1
ATOM 2222 O O . SER A 1 287 ? 49.183 -20.708 -28.596 1.00 45.69 287 SER A O 1
ATOM 2224 N N . THR A 1 288 ? 51.250 -21.599 -28.593 1.00 43.00 288 THR A N 1
ATOM 2225 C CA . THR A 1 288 ? 51.988 -20.378 -28.922 1.00 43.00 288 THR A CA 1
ATOM 2226 C C . THR A 1 288 ? 51.443 -19.765 -30.213 1.00 43.00 288 THR A C 1
ATOM 2228 O O . THR A 1 288 ? 51.550 -20.372 -31.280 1.00 43.00 288 THR A O 1
ATOM 2231 N N . SER A 1 289 ? 50.851 -18.569 -30.134 1.00 44.66 289 SER A N 1
ATOM 2232 C CA . SER A 1 289 ? 50.592 -17.773 -31.334 1.00 44.66 289 SER A CA 1
ATOM 2233 C C . SER A 1 289 ? 51.925 -17.243 -31.872 1.00 44.66 289 SER A C 1
ATOM 2235 O O . SER A 1 289 ? 52.886 -17.042 -31.127 1.00 44.66 289 SER A O 1
ATOM 2237 N N . LEU A 1 290 ? 51.998 -17.032 -33.185 1.00 38.91 290 LEU A N 1
ATOM 2238 C CA . LEU A 1 290 ? 53.218 -16.634 -33.890 1.00 38.91 290 LEU A CA 1
ATOM 2239 C C . LEU A 1 290 ? 53.627 -15.158 -33.671 1.00 38.91 290 LEU A C 1
ATOM 2241 O O . LEU A 1 290 ? 54.459 -14.649 -34.418 1.00 38.91 290 LEU A O 1
ATOM 2245 N N . ALA A 1 291 ? 53.051 -14.448 -32.698 1.00 32.03 291 ALA A N 1
ATOM 2246 C CA . ALA A 1 291 ? 53.307 -13.028 -32.476 1.00 32.03 291 ALA A CA 1
ATOM 2247 C C . ALA A 1 291 ? 53.528 -12.733 -30.987 1.00 32.03 291 ALA A C 1
ATOM 2249 O O . ALA A 1 291 ? 52.694 -13.011 -30.131 1.00 32.03 291 ALA A O 1
ATOM 2250 N N . ASN A 1 292 ? 54.705 -12.193 -30.700 1.00 32.84 292 ASN A N 1
ATOM 2251 C CA . ASN A 1 292 ? 55.258 -11.968 -29.375 1.00 32.84 292 ASN A CA 1
ATOM 2252 C C . ASN A 1 292 ? 54.796 -10.652 -28.704 1.00 32.84 292 ASN A C 1
ATOM 2254 O O . ASN A 1 292 ? 54.696 -9.623 -29.365 1.00 32.84 292 ASN A O 1
ATOM 2258 N N . HIS A 1 293 ? 54.715 -10.727 -27.364 1.00 35.00 293 HIS A N 1
ATOM 2259 C CA . HIS A 1 293 ? 54.846 -9.706 -26.296 1.00 35.00 293 HIS A CA 1
ATOM 2260 C C . HIS A 1 293 ? 53.786 -8.588 -26.179 1.00 35.00 293 HIS A C 1
ATOM 2262 O O . HIS A 1 293 ? 53.719 -7.665 -26.981 1.00 35.00 293 HIS A O 1
ATOM 2268 N N . SER A 1 294 ? 53.026 -8.542 -25.076 1.00 31.44 294 SER A N 1
ATOM 2269 C CA . SER A 1 294 ? 53.357 -7.806 -23.832 1.00 31.44 294 SER A CA 1
ATOM 2270 C C . SER A 1 294 ? 52.149 -7.805 -22.864 1.00 31.44 294 SER A C 1
ATOM 2272 O O . SER A 1 294 ? 51.098 -8.366 -23.153 1.00 31.44 294 SER A O 1
ATOM 2274 N N . GLU A 1 295 ? 52.355 -7.279 -21.661 1.00 31.75 295 GLU A N 1
ATOM 2275 C CA . GLU A 1 295 ? 51.830 -7.733 -20.370 1.00 31.75 295 GLU A CA 1
ATOM 2276 C C . GLU A 1 295 ? 50.384 -7.344 -19.967 1.00 31.75 295 GLU A C 1
ATOM 2278 O O . GLU A 1 295 ? 49.874 -6.275 -20.274 1.00 31.75 295 GLU A O 1
ATOM 2283 N N . SER A 1 296 ? 49.785 -8.255 -19.182 1.00 33.12 296 SER A N 1
ATOM 2284 C CA . SER A 1 296 ? 48.896 -8.102 -18.005 1.00 33.12 296 SER A CA 1
ATOM 2285 C C . SER A 1 296 ? 48.054 -6.826 -17.789 1.00 33.12 296 SER A C 1
ATOM 2287 O O . SER A 1 296 ? 48.594 -5.775 -17.463 1.00 33.12 296 SER A O 1
ATOM 2289 N N . SER A 1 297 ? 46.724 -6.997 -17.662 1.00 34.09 297 SER A N 1
ATOM 2290 C CA . SER A 1 297 ? 45.955 -6.791 -16.403 1.00 34.09 297 SER A CA 1
ATOM 2291 C C . SER A 1 297 ? 44.438 -6.719 -16.662 1.00 34.09 297 SER A C 1
ATOM 2293 O O . SER A 1 297 ? 44.011 -6.085 -17.623 1.00 34.09 297 SER A O 1
ATOM 2295 N N . GLY A 1 298 ? 43.610 -7.313 -15.786 1.00 31.81 298 GLY A N 1
ATOM 2296 C CA . GLY A 1 298 ? 42.178 -6.978 -15.718 1.00 31.81 298 GLY A CA 1
ATOM 2297 C C . GLY A 1 298 ? 41.228 -8.064 -15.199 1.00 31.81 298 GLY A C 1
ATOM 2298 O O . GLY A 1 298 ? 40.429 -8.608 -15.958 1.00 31.81 298 GLY A O 1
ATOM 2299 N N . GLN A 1 299 ? 41.237 -8.343 -13.890 1.00 39.84 299 GLN A N 1
ATOM 2300 C CA . GLN A 1 299 ? 40.103 -8.991 -13.213 1.00 39.84 299 GLN A CA 1
ATOM 2301 C C . GLN A 1 299 ? 38.955 -7.977 -13.052 1.00 39.84 299 GLN A C 1
ATOM 2303 O O . GLN A 1 299 ? 38.969 -7.177 -12.123 1.00 39.84 299 GLN A O 1
ATOM 2308 N N . ALA A 1 300 ? 37.955 -8.005 -13.939 1.00 39.97 300 ALA A N 1
ATOM 2309 C CA . ALA A 1 300 ? 36.694 -7.270 -13.727 1.00 39.97 300 ALA A CA 1
ATOM 2310 C C . ALA A 1 300 ? 35.455 -7.866 -14.432 1.00 39.97 300 ALA A C 1
ATOM 2312 O O . ALA A 1 300 ? 34.328 -7.564 -14.048 1.00 39.97 300 ALA A O 1
ATOM 2313 N N . SER A 1 301 ? 35.612 -8.746 -15.428 1.00 41.56 301 SER A N 1
ATOM 2314 C CA . SER A 1 301 ? 34.493 -9.091 -16.329 1.00 41.56 301 SER A CA 1
ATOM 2315 C C . SER A 1 301 ? 33.567 -10.227 -15.838 1.00 41.56 301 SER A C 1
ATOM 2317 O O . SER A 1 301 ? 32.433 -10.366 -16.292 1.00 41.56 301 SER A O 1
ATOM 2319 N N . GLN A 1 302 ? 33.974 -11.016 -14.835 1.00 43.34 302 GLN A N 1
ATOM 2320 C CA . GLN A 1 302 ? 33.235 -12.231 -14.441 1.00 43.34 302 GLN A CA 1
ATOM 2321 C C . GLN A 1 302 ? 31.924 -11.978 -13.667 1.00 43.34 302 GLN A C 1
ATOM 2323 O O . GLN A 1 302 ? 31.053 -12.846 -13.634 1.00 43.34 302 GLN A O 1
ATOM 2328 N N . LYS A 1 303 ? 31.745 -10.791 -13.070 1.00 42.50 303 LYS A N 1
ATOM 2329 C CA . LYS A 1 303 ? 30.504 -10.420 -12.359 1.00 42.50 303 LYS A CA 1
ATOM 2330 C C . LYS A 1 303 ? 29.405 -9.878 -13.283 1.00 42.50 303 LYS A C 1
ATOM 2332 O O . LYS A 1 303 ? 28.236 -9.949 -12.917 1.00 42.50 303 LYS A O 1
ATOM 2337 N N . SER A 1 304 ? 29.753 -9.373 -14.471 1.00 41.78 304 SER A N 1
ATOM 2338 C CA . SER A 1 304 ? 28.806 -8.643 -15.331 1.00 41.78 304 SER A CA 1
ATOM 2339 C C . SER A 1 304 ? 27.805 -9.560 -16.045 1.00 41.78 304 SER A C 1
ATOM 2341 O O . SER A 1 304 ? 26.653 -9.176 -16.224 1.00 41.78 304 SER A O 1
ATOM 2343 N N . GLY A 1 305 ? 28.211 -10.781 -16.410 1.00 42.66 305 GLY A N 1
ATOM 2344 C CA . GLY A 1 305 ? 27.329 -11.739 -17.092 1.00 42.66 305 GLY A CA 1
ATOM 2345 C C . GLY A 1 305 ? 26.300 -12.402 -16.169 1.00 42.66 305 GLY A C 1
ATOM 2346 O O . GLY A 1 305 ? 25.173 -12.647 -16.585 1.00 42.66 305 GLY A O 1
ATOM 2347 N N . ARG A 1 306 ? 26.650 -12.651 -14.898 1.00 47.09 306 ARG A N 1
ATOM 2348 C CA . ARG A 1 306 ? 25.756 -13.345 -13.951 1.00 47.09 306 ARG A CA 1
ATOM 2349 C C . ARG A 1 306 ? 24.535 -12.513 -13.552 1.00 47.09 306 ARG A C 1
ATOM 2351 O O . ARG A 1 306 ? 23.440 -13.057 -13.513 1.00 47.09 306 ARG A O 1
ATOM 2358 N N . LEU A 1 307 ? 24.704 -11.209 -13.319 1.00 49.66 307 LEU A N 1
ATOM 2359 C CA . LEU A 1 307 ? 23.602 -10.322 -12.919 1.00 49.66 307 LEU A CA 1
ATOM 2360 C C . LEU A 1 307 ? 22.559 -10.139 -14.030 1.00 49.66 307 LEU A C 1
ATOM 2362 O O . LEU A 1 307 ? 21.365 -10.182 -13.758 1.00 49.66 307 LEU A O 1
ATOM 2366 N N . LEU A 1 308 ? 22.999 -9.987 -15.282 1.00 49.38 308 LEU A N 1
ATOM 2367 C CA . LEU A 1 308 ? 22.097 -9.886 -16.433 1.00 49.38 308 LEU A CA 1
ATOM 2368 C C . LEU A 1 308 ? 21.331 -11.193 -16.657 1.00 49.38 308 LEU A C 1
ATOM 2370 O O . LEU A 1 308 ? 20.120 -11.160 -16.832 1.00 49.38 308 LEU A O 1
ATOM 2374 N N . VAL A 1 309 ? 22.002 -12.345 -16.573 1.00 49.97 309 VAL A N 1
ATOM 2375 C CA . VAL A 1 309 ? 21.343 -13.654 -16.700 1.00 49.97 309 VAL A CA 1
ATOM 2376 C C . VAL A 1 309 ? 20.334 -13.891 -15.569 1.00 49.97 309 VAL A C 1
ATOM 2378 O O . VAL A 1 309 ? 19.236 -14.361 -15.838 1.00 49.97 309 VAL A O 1
ATOM 2381 N N . GLU A 1 310 ? 20.638 -13.514 -14.325 1.00 51.75 310 GLU A N 1
ATOM 2382 C CA . GLU A 1 310 ? 19.687 -13.642 -13.208 1.00 51.75 310 GLU A CA 1
ATOM 2383 C C . GLU A 1 310 ? 18.470 -12.714 -13.345 1.00 51.75 310 GLU A C 1
ATOM 2385 O O . GLU A 1 310 ? 17.346 -13.139 -13.067 1.00 51.75 310 GLU A O 1
ATOM 2390 N N . VAL A 1 311 ? 18.652 -11.480 -13.826 1.00 53.34 311 VAL A N 1
ATOM 2391 C CA . VAL A 1 311 ? 17.536 -10.567 -14.136 1.00 53.34 311 VAL A CA 1
ATOM 2392 C C . VAL A 1 311 ? 16.665 -11.137 -15.262 1.00 53.34 311 VAL A C 1
ATOM 2394 O O . VAL A 1 311 ? 15.441 -11.114 -15.162 1.00 53.34 311 VAL A O 1
ATOM 2397 N N . LEU A 1 312 ? 17.273 -11.741 -16.286 1.00 52.00 312 LEU A N 1
ATOM 2398 C CA . LEU A 1 312 ? 16.551 -12.361 -17.402 1.00 52.00 312 LEU A CA 1
ATOM 2399 C C . LEU A 1 312 ? 15.789 -13.629 -17.001 1.00 52.00 312 LEU A C 1
ATOM 2401 O O . LEU A 1 312 ? 14.649 -13.816 -17.419 1.00 52.00 312 LEU A O 1
ATOM 2405 N N . LEU A 1 313 ? 16.365 -14.470 -16.138 1.00 47.59 313 LEU A N 1
ATOM 2406 C CA . LEU A 1 313 ? 15.672 -15.639 -15.581 1.00 47.59 313 LEU A CA 1
ATOM 2407 C C . LEU A 1 313 ? 14.466 -15.236 -14.714 1.00 47.59 313 LEU A C 1
ATOM 2409 O O . LEU A 1 313 ? 13.472 -15.959 -14.654 1.00 47.59 313 LEU A O 1
ATOM 2413 N N . SER A 1 314 ? 14.530 -14.061 -14.084 1.00 48.28 314 SER A N 1
ATOM 2414 C CA . SER A 1 314 ? 13.427 -13.499 -13.295 1.00 48.28 314 SER A CA 1
ATOM 2415 C C . SER A 1 314 ? 12.264 -13.021 -14.176 1.00 48.28 314 SER A C 1
ATOM 2417 O O . SER A 1 314 ? 11.110 -13.150 -13.780 1.00 48.28 314 SER A O 1
ATOM 2419 N N . LEU A 1 315 ? 12.559 -12.516 -15.379 1.00 46.97 315 LEU A N 1
ATOM 2420 C CA . LEU A 1 315 ? 11.552 -12.101 -16.364 1.00 46.97 315 LEU A CA 1
ATOM 2421 C C . LEU A 1 315 ? 10.830 -13.298 -17.005 1.00 46.97 315 LEU A C 1
ATOM 2423 O O . LEU A 1 315 ? 9.650 -13.196 -17.313 1.00 46.97 315 LEU A O 1
ATOM 2427 N N . GLY A 1 316 ? 11.504 -14.443 -17.157 1.00 34.00 316 GLY A N 1
ATOM 2428 C CA . GLY A 1 316 ? 10.914 -15.670 -17.716 1.00 34.00 316 GLY A CA 1
ATOM 2429 C C . GLY A 1 316 ? 10.022 -16.475 -16.760 1.00 34.00 316 GLY A C 1
ATOM 2430 O O . GLY A 1 316 ? 9.531 -17.529 -17.149 1.00 34.00 316 GLY A O 1
ATOM 2431 N N . SER A 1 317 ? 9.848 -16.016 -15.515 1.00 34.28 317 SER A N 1
ATOM 2432 C CA . SER A 1 317 ? 9.030 -16.680 -14.483 1.00 34.28 317 SER A CA 1
ATOM 2433 C C . SER A 1 317 ? 7.699 -15.957 -14.197 1.00 34.28 317 SER A C 1
ATOM 2435 O O . SER A 1 317 ? 7.024 -16.316 -13.233 1.00 34.28 317 SER A O 1
ATOM 2437 N N . CYS A 1 318 ? 7.362 -14.922 -14.981 1.00 36.22 318 CYS A N 1
ATOM 2438 C CA . CYS A 1 318 ? 6.096 -14.180 -14.912 1.00 36.22 318 CYS A CA 1
ATOM 2439 C C . CYS A 1 318 ? 5.065 -14.737 -15.900 1.00 36.22 318 CYS A C 1
ATOM 2441 O O . CYS A 1 318 ? 5.460 -15.031 -17.050 1.00 36.22 318 CYS A O 1
#

Sequence (318 aa):
MASLNHFANMYDVKLKPRLLRLLTDEYLPDGAVPVPTPPELSYVVHAIKNFGLLSESFPDLSESKLVEDWKSSVDVWFDRLLSLVSSESTVNCWVGTSLLGVTCLECSSNRFLASYPIWLDKLLSHIEPPSDSEFVKAASCASISDVLTRLGGYSNVTREGISHAGKFIQPVLNLLNEDSSEALLEGAVGLLCTIITFFPSSLHHDYETAEAAIVSKIMSRKYSVNMLKKYAHCLALLPKSRGDEDSWSLMMQKLLISINVNLTDAFAGLREEAAVKFLVPPGKDPSTSLANHSESSGQASQKSGRLLVEVLLSLGSC

Organism: NCBI:txid561372

Secondary structure (DSSP, 8-state):
-TTTTT-S----GGGHHHHHHHHHHHHS--SSSPPPPHHHHHHHHHHHHHHTTTS----S---HHHHHHHHHHHHHHHHHHHHHHT-SSHHHHHHHHHHHHHHHHHS-HHHHHHHHHHHHHHHHHTTSS--S-HHHHHHHHHHHHHHHHHHHT-GGGHHHHHHHHHHHHHHHHHHHHS---HHHHHHHHHHHHHHHHH-GGGGGGGHHHHHHHHHHHHHT--S-HHHHHHHHHHHHHGGGGT--HHHHHHHHHHHHHHHHHHHHHHHHTS-HHHHHHHTSPTTSPPP--SS---------GGGHHHHHHHHHHHHTT-

pLDDT: mean 81.52, std 19.35, range [31.44, 98.12]